Protein AF-A0A1Y4AJK3-F1 (afdb_monomer_lite)

Secondary structure (DSSP, 8-state):
--HHHHHHHHHHHHHHHHHHHHHHHHHTSTTHHHHHHHHHTPPPPHHHHHHHHHHHHHHHHHHHHTTT-TT--EEEEE-GGG-EEEEE--TTTHHHH-GGGHHHHHHHHHHHHHHHHHHTS---EEEEETTHHHHHHHHHHHHHHHHHHHHHHHTSEEEPPP--HHHHHHHHHHTTT-TTEEEEEES-TTS-EEEEEE-

Foldseek 3Di:
DVVVVVVVVVVVVVVVVVVVVLLVVLCPAPQVVVQVCVVVVHDDDPVNVVVLVVLLLVLVLVVVVVVVCNVWDWDWDQDPPREIETETEDDPCVVCCPDLRPSVVVVQVVSQVVSCSNNSHGDRYHYHYPCVVVVSLVVLLVVLVVQLVVQLVVQFKDKDFFDDPVSLVSSCVSCVPPPQWDWDWDDDPRRITIMIHGD

pLDDT: mean 84.45, std 14.92, range [39.34, 97.38]

Structure (mmCIF, N/CA/C/O backbone):
data_AF-A0A1Y4AJK3-F1
#
_entry.id   AF-A0A1Y4AJK3-F1
#
loop_
_atom_site.group_PDB
_atom_site.id
_atom_site.type_symbol
_atom_site.label_atom_id
_atom_site.label_alt_id
_atom_site.label_comp_id
_atom_site.label_asym_id
_atom_site.label_entity_id
_atom_site.label_seq_id
_atom_site.pdbx_PDB_ins_code
_atom_site.Cartn_x
_atom_site.Cartn_y
_atom_site.Cartn_z
_atom_site.occupancy
_atom_site.B_iso_or_equiv
_atom_site.auth_seq_id
_atom_site.auth_comp_id
_atom_site.auth_asym_id
_atom_site.auth_atom_id
_atom_site.pdbx_PDB_model_num
ATOM 1 N N . MET A 1 1 ? -39.518 21.718 -16.900 1.00 50.84 1 MET A N 1
ATOM 2 C CA . MET A 1 1 ? -38.119 21.991 -16.491 1.00 50.84 1 MET A CA 1
ATOM 3 C C . MET A 1 1 ? -38.012 22.380 -15.021 1.00 50.84 1 MET A C 1
ATOM 5 O O . MET A 1 1 ? -36.963 22.123 -14.462 1.00 50.84 1 MET A O 1
ATOM 9 N N . SER A 1 2 ? -39.051 22.956 -14.399 1.00 56.38 2 SER A N 1
ATOM 10 C CA . SER A 1 2 ? -39.054 23.314 -12.971 1.00 56.38 2 SER A CA 1
ATOM 11 C C . SER A 1 2 ? -39.274 22.122 -12.026 1.00 56.38 2 SER A C 1
ATOM 13 O O . SER A 1 2 ? -38.520 21.994 -11.076 1.00 56.38 2 SER A O 1
ATOM 15 N N . GLU A 1 3 ? -40.208 21.206 -12.322 1.00 53.94 3 GLU A N 1
ATOM 16 C CA . GLU A 1 3 ? -40.518 20.052 -11.441 1.00 53.94 3 GLU A CA 1
ATOM 17 C C . GLU A 1 3 ? -39.339 19.082 -11.241 1.00 53.94 3 GLU A C 1
ATOM 19 O O . GLU A 1 3 ? -39.109 18.606 -10.138 1.00 53.94 3 GLU A O 1
ATOM 24 N N . VAL A 1 4 ? -38.532 18.843 -12.281 1.00 54.62 4 VAL A N 1
ATOM 25 C CA . VAL A 1 4 ? -37.383 17.914 -12.213 1.00 54.62 4 VAL A CA 1
ATOM 26 C C . VAL A 1 4 ? -36.261 18.452 -11.313 1.00 54.62 4 VAL A C 1
ATOM 28 O O . VAL A 1 4 ? -35.521 17.681 -10.713 1.00 54.62 4 VAL A O 1
ATOM 31 N N . ILE A 1 5 ? -36.128 19.779 -11.207 1.00 55.06 5 ILE A N 1
ATOM 32 C CA . ILE A 1 5 ? -35.119 20.416 -10.349 1.00 55.06 5 ILE A CA 1
ATOM 33 C C . ILE A 1 5 ? -35.557 20.341 -8.881 1.00 55.06 5 ILE A C 1
ATOM 35 O O . ILE A 1 5 ? -34.723 20.120 -8.010 1.00 55.06 5 ILE A O 1
ATOM 39 N N . GLU A 1 6 ? -36.859 20.456 -8.616 1.00 54.50 6 GLU A N 1
ATOM 40 C CA . GLU A 1 6 ? -37.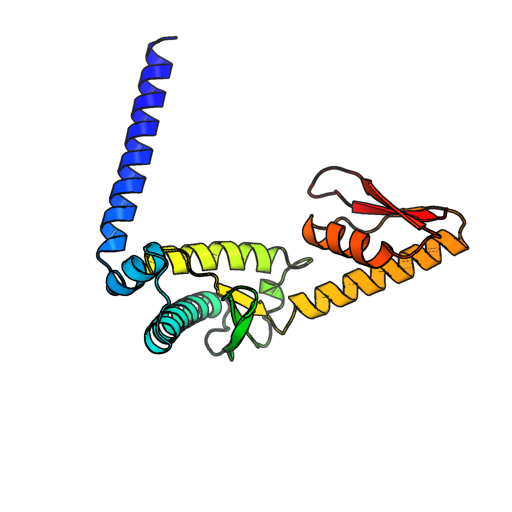437 20.375 -7.271 1.00 54.50 6 GLU A CA 1
ATOM 41 C C . GLU A 1 6 ? -37.349 18.948 -6.694 1.00 54.50 6 GLU A C 1
ATOM 43 O O . GLU A 1 6 ? -36.974 18.772 -5.536 1.00 54.50 6 GLU A O 1
ATOM 48 N N . GLU A 1 7 ? -37.576 17.914 -7.517 1.00 55.47 7 GLU A N 1
ATOM 49 C CA . GLU A 1 7 ? -37.366 16.509 -7.121 1.00 55.47 7 GLU A CA 1
ATOM 50 C C . GLU A 1 7 ? -35.881 16.171 -6.886 1.00 55.47 7 GLU A C 1
ATOM 52 O O . GLU A 1 7 ? -35.547 15.393 -5.987 1.00 55.47 7 GLU A O 1
ATOM 57 N N . MET A 1 8 ? -34.965 16.769 -7.657 1.00 54.03 8 MET A N 1
ATOM 58 C CA . MET A 1 8 ? -33.520 16.595 -7.456 1.00 54.03 8 MET A CA 1
ATOM 59 C C . MET A 1 8 ? -33.020 17.261 -6.166 1.00 54.03 8 MET A C 1
ATOM 61 O O . MET A 1 8 ? -32.137 16.717 -5.508 1.00 54.03 8 MET A O 1
ATOM 65 N N . ASP A 1 9 ? -33.581 18.406 -5.777 1.00 54.47 9 ASP A N 1
ATOM 66 C CA . ASP A 1 9 ? -33.180 19.114 -4.553 1.00 54.47 9 ASP A CA 1
ATOM 67 C C . ASP A 1 9 ? -33.752 18.434 -3.292 1.00 54.47 9 ASP A C 1
ATOM 69 O O . ASP A 1 9 ? -33.066 18.294 -2.277 1.00 54.47 9 ASP A O 1
ATOM 73 N N . ALA A 1 10 ? -34.975 17.895 -3.382 1.00 55.75 10 ALA A N 1
ATOM 74 C CA . ALA A 1 10 ? -35.580 17.084 -2.323 1.00 55.75 10 ALA A CA 1
ATOM 75 C C . ALA A 1 10 ? -34.803 15.777 -2.079 1.00 55.75 10 ALA A C 1
ATOM 77 O O . ALA A 1 10 ? -34.510 15.435 -0.934 1.00 55.75 10 ALA A O 1
ATOM 78 N N . THR A 1 11 ? -34.389 15.089 -3.148 1.00 56.09 11 THR A N 1
ATOM 79 C CA . THR A 1 11 ? -33.574 13.865 -3.040 1.00 56.09 11 THR A CA 1
ATOM 80 C C . THR A 1 11 ? -32.163 14.145 -2.516 1.00 56.09 11 THR A C 1
ATOM 82 O O . THR A 1 11 ? -31.644 13.352 -1.729 1.00 56.09 11 THR A O 1
ATOM 85 N N . LEU A 1 12 ? -31.550 15.286 -2.863 1.00 52.66 12 LEU A N 1
ATOM 86 C CA . LEU A 1 12 ? -30.293 15.721 -2.243 1.00 52.66 12 LEU A CA 1
ATOM 87 C C . LEU A 1 12 ? -30.457 16.025 -0.747 1.00 52.66 12 LEU A C 1
ATOM 89 O O . LEU A 1 12 ? -29.579 15.658 0.029 1.00 52.66 12 LEU A O 1
ATOM 93 N N . SER A 1 13 ? -31.567 16.650 -0.341 1.00 51.47 13 SER A N 1
ATOM 94 C CA . SER A 1 13 ? -31.858 16.963 1.065 1.00 51.47 13 SER A CA 1
ATOM 95 C C . SER A 1 13 ? -32.099 15.708 1.914 1.00 51.47 13 SER A C 1
ATOM 97 O O . SER A 1 13 ? -31.643 15.626 3.052 1.00 51.47 13 SER A O 1
ATOM 99 N N . GLU A 1 14 ? -32.759 14.690 1.361 1.00 53.00 14 GLU A N 1
ATOM 100 C CA . GLU A 1 14 ? -32.954 13.402 2.037 1.00 53.00 14 GLU A CA 1
ATOM 101 C C . GLU A 1 14 ? -31.639 12.611 2.164 1.00 53.00 14 GLU A C 1
ATOM 103 O O . GLU A 1 14 ? -31.381 11.984 3.195 1.00 53.00 14 GLU A O 1
ATOM 108 N N . LEU A 1 15 ? -30.761 12.684 1.155 1.00 52.81 15 LEU A N 1
ATOM 109 C CA . LEU A 1 15 ? -29.429 12.068 1.188 1.00 52.81 15 LEU A CA 1
ATOM 110 C C . LEU A 1 15 ? -28.488 12.761 2.186 1.00 52.81 15 LEU A C 1
ATOM 112 O O . LEU A 1 15 ? -27.708 12.083 2.864 1.00 52.81 15 LEU A O 1
ATOM 116 N N . THR A 1 16 ? -28.556 14.089 2.318 1.00 49.41 16 THR A N 1
ATOM 117 C CA . THR A 1 16 ? -27.776 14.824 3.325 1.00 49.41 16 THR A CA 1
ATOM 118 C C . THR A 1 16 ? -28.311 14.590 4.732 1.00 49.41 16 THR A C 1
ATOM 120 O O . THR A 1 16 ? -27.512 14.301 5.620 1.00 49.41 16 THR A O 1
ATOM 123 N N . GLN A 1 17 ? -29.633 14.576 4.934 1.00 46.75 17 GLN A N 1
ATOM 124 C CA . GLN A 1 17 ? -30.241 14.242 6.229 1.00 46.75 17 GLN A CA 1
ATOM 125 C C . GLN A 1 17 ? -29.939 12.799 6.658 1.00 46.75 17 GLN A C 1
ATOM 127 O O . GLN A 1 17 ? -29.634 12.556 7.824 1.00 46.75 17 GLN A O 1
ATOM 132 N N . GLY A 1 18 ? -29.941 11.840 5.724 1.00 44.53 18 GLY A N 1
ATOM 133 C CA . GLY A 1 18 ? -29.507 10.468 5.994 1.00 44.53 18 GLY A CA 1
ATOM 134 C C . GLY A 1 18 ? -28.022 10.377 6.363 1.00 44.53 18 GLY A C 1
ATOM 135 O O . GLY A 1 18 ? -27.646 9.588 7.224 1.00 44.53 18 GLY A O 1
ATOM 136 N N . THR A 1 19 ? -27.174 11.223 5.774 1.00 49.78 19 THR A N 1
ATOM 137 C CA . THR A 1 19 ? -25.738 11.275 6.093 1.00 49.78 19 THR A CA 1
ATOM 138 C C . THR A 1 19 ? -25.483 11.913 7.461 1.00 49.78 19 THR A C 1
ATOM 140 O O . THR A 1 19 ? -24.677 11.397 8.234 1.00 49.78 19 THR A O 1
ATOM 143 N N . GLU A 1 20 ? -26.195 12.988 7.800 1.00 41.06 20 GLU A N 1
ATOM 144 C CA . GLU A 1 20 ? -26.099 13.662 9.101 1.00 41.06 20 GLU A CA 1
ATOM 145 C C . GLU A 1 20 ? -26.679 12.817 10.242 1.00 41.06 20 GLU A C 1
ATOM 147 O O . GLU A 1 20 ? -26.072 12.737 11.307 1.00 41.06 20 GLU A O 1
ATOM 152 N N . ALA A 1 21 ? -27.799 12.120 10.022 1.00 40.84 21 ALA A N 1
ATOM 153 C CA . ALA A 1 21 ? -28.385 11.212 11.009 1.00 40.84 21 ALA A CA 1
ATOM 154 C C . ALA A 1 21 ? -27.466 10.014 11.300 1.00 40.84 21 ALA A C 1
ATOM 156 O O . ALA A 1 21 ? -27.256 9.661 12.461 1.00 40.84 21 ALA A O 1
ATOM 157 N N . VAL A 1 22 ? -26.845 9.439 10.262 1.00 50.69 22 VAL A N 1
ATOM 158 C CA . VAL A 1 22 ? -25.856 8.362 10.421 1.00 50.69 22 VAL A CA 1
ATOM 159 C C . VAL A 1 22 ? -24.586 8.883 11.102 1.00 50.69 22 VAL A C 1
ATOM 161 O O . VAL A 1 22 ? -24.012 8.180 11.926 1.00 50.69 22 VAL A O 1
ATOM 164 N N . GLN A 1 23 ? -24.150 10.118 10.837 1.00 45.53 23 GLN A N 1
ATOM 165 C CA . GLN A 1 23 ? -23.030 10.724 11.566 1.00 45.53 23 GLN A CA 1
ATOM 166 C C . GLN A 1 23 ? -23.363 10.976 13.044 1.00 45.53 23 GLN A C 1
ATOM 168 O O . GLN A 1 23 ? -22.535 10.681 13.904 1.00 45.53 23 GLN A O 1
ATOM 173 N N . ALA A 1 24 ? -24.561 11.469 13.361 1.00 39.34 24 ALA A N 1
ATOM 174 C CA . ALA A 1 24 ? -24.986 11.744 14.733 1.00 39.34 24 ALA A CA 1
ATOM 175 C C . ALA A 1 24 ? -25.116 10.468 15.583 1.00 39.34 24 ALA A C 1
ATOM 177 O O . ALA A 1 24 ? -24.726 10.467 16.750 1.00 39.34 24 ALA A O 1
ATOM 178 N N . GLU A 1 25 ? -25.597 9.367 15.000 1.00 43.16 25 GLU A N 1
ATOM 179 C CA . GLU A 1 25 ? -25.731 8.085 15.702 1.00 43.16 25 GLU A CA 1
ATOM 180 C C . GLU A 1 25 ? -24.362 7.430 15.983 1.00 43.16 25 GLU A C 1
ATOM 182 O O . GLU A 1 25 ? -24.160 6.817 17.029 1.00 43.16 25 GLU A O 1
ATOM 187 N N . VAL A 1 26 ? -23.377 7.632 15.099 1.00 48.78 26 VAL A N 1
ATOM 188 C CA . VAL A 1 26 ? -22.015 7.088 15.250 1.00 48.78 26 VAL A CA 1
ATOM 189 C C . VAL A 1 26 ? -21.189 7.862 16.292 1.00 48.78 26 VAL A C 1
ATOM 191 O O . VAL A 1 26 ? -20.361 7.271 16.986 1.00 48.78 26 VAL A O 1
ATOM 194 N N . VAL A 1 27 ? -21.429 9.168 16.471 1.00 49.16 27 VAL A N 1
ATOM 195 C CA . VAL A 1 27 ? -20.748 9.972 17.510 1.00 49.16 27 VAL A CA 1
ATOM 196 C C . VAL A 1 27 ? -21.188 9.578 18.930 1.00 49.16 27 VAL A C 1
ATOM 198 O O . VAL A 1 27 ? -20.459 9.842 19.878 1.00 49.16 27 VAL A O 1
ATOM 201 N N . ALA A 1 28 ? -22.314 8.879 19.101 1.00 49.31 28 ALA A N 1
ATOM 202 C CA . ALA A 1 28 ? -22.770 8.358 20.396 1.00 49.31 28 ALA A CA 1
ATOM 203 C C . ALA A 1 28 ? -22.232 6.946 20.730 1.00 49.31 28 ALA A C 1
ATOM 205 O O . ALA A 1 28 ? -22.751 6.275 21.623 1.00 49.31 28 ALA A O 1
ATOM 206 N N . GLY A 1 29 ? -21.218 6.465 20.004 1.00 61.69 29 GLY A N 1
ATOM 207 C CA . GLY A 1 29 ? -20.571 5.181 20.269 1.00 61.69 29 GLY A CA 1
ATOM 208 C C . GLY A 1 29 ? -19.612 5.203 21.474 1.00 61.69 29 GLY A C 1
ATOM 209 O O . GLY A 1 29 ? -19.247 6.269 21.973 1.00 61.69 29 GLY A O 1
ATOM 210 N N . PRO A 1 30 ? -19.126 4.032 21.923 1.00 71.12 30 PRO A N 1
ATOM 211 C CA . PRO A 1 30 ? -18.192 3.914 23.053 1.00 71.12 30 PRO A CA 1
ATOM 212 C C . PRO A 1 30 ? -16.852 4.652 22.854 1.00 71.12 30 PRO A C 1
ATOM 214 O O . PRO A 1 30 ? -16.136 4.871 23.825 1.00 71.12 30 PRO A O 1
ATOM 217 N N . TYR A 1 31 ? -16.532 5.081 21.626 1.00 83.25 31 TYR A N 1
ATOM 218 C CA . TYR A 1 31 ? -15.282 5.764 21.262 1.00 83.25 31 TYR A CA 1
ATOM 219 C C . TYR A 1 31 ? -15.434 7.282 21.059 1.00 83.25 31 TYR A C 1
ATOM 221 O O . TYR A 1 31 ? -14.515 7.937 20.573 1.00 83.25 31 TYR A O 1
ATOM 229 N N . ALA A 1 32 ? -16.577 7.864 21.442 1.00 78.25 32 ALA A N 1
ATOM 230 C CA . ALA A 1 32 ? -16.895 9.279 21.227 1.00 78.25 32 ALA A CA 1
ATOM 231 C C . ALA A 1 32 ? -15.822 10.254 21.749 1.00 78.25 32 ALA A C 1
ATOM 233 O O . ALA A 1 32 ? -15.543 11.273 21.119 1.00 78.25 32 ALA A O 1
ATOM 234 N N . GLN A 1 33 ? -15.212 9.936 22.896 1.00 79.12 33 GLN A N 1
ATOM 235 C CA . GLN A 1 33 ? -14.196 10.779 23.535 1.00 79.12 33 GLN A CA 1
ATOM 236 C C . GLN A 1 33 ? -12.876 10.772 22.752 1.00 79.12 33 GLN A C 1
ATOM 238 O O . GLN A 1 33 ? -12.331 11.837 22.469 1.00 79.12 33 GLN A O 1
ATOM 243 N N . ILE A 1 34 ? -12.427 9.588 22.322 1.00 82.94 34 ILE A N 1
ATOM 244 C CA . ILE A 1 34 ? -11.241 9.408 21.469 1.00 82.94 34 ILE A CA 1
ATOM 245 C C . ILE A 1 34 ? -11.452 10.135 20.133 1.00 82.94 34 ILE A C 1
ATOM 247 O O . ILE A 1 34 ? -10.597 10.888 19.670 1.00 82.94 34 ILE A O 1
ATOM 251 N N . ALA A 1 35 ? -12.646 9.989 19.550 1.00 81.19 35 ALA A N 1
ATOM 252 C CA . ALA A 1 35 ? -13.017 10.656 18.309 1.00 81.19 35 ALA A CA 1
ATOM 253 C C . ALA A 1 35 ? -13.002 12.187 18.424 1.00 81.19 35 ALA A C 1
ATOM 255 O O . ALA A 1 35 ? -12.608 12.868 17.477 1.00 81.19 35 ALA A O 1
ATOM 256 N N . ALA A 1 36 ? -13.446 12.736 19.558 1.00 82.00 36 ALA A N 1
ATOM 257 C CA . ALA A 1 36 ? -13.446 14.175 19.796 1.00 82.00 36 ALA A CA 1
ATOM 258 C C . ALA A 1 36 ? -12.020 14.732 19.901 1.00 82.00 36 ALA A C 1
ATOM 260 O O . ALA A 1 36 ? -11.724 15.726 19.240 1.00 82.00 36 ALA A O 1
ATOM 261 N N . LYS A 1 37 ? -11.136 14.064 20.653 1.00 83.50 37 LYS A N 1
ATOM 262 C CA . LYS A 1 37 ? -9.722 14.450 20.778 1.00 83.50 37 LYS A CA 1
ATOM 263 C C . LYS A 1 37 ? -8.991 14.423 19.441 1.00 83.50 37 LYS A C 1
ATOM 265 O O . LYS A 1 37 ? -8.398 15.422 19.043 1.00 83.50 37 LYS A O 1
ATOM 270 N N . TYR A 1 38 ? -9.119 13.322 18.699 1.00 83.56 38 TYR A N 1
ATOM 271 C CA . TYR A 1 38 ? -8.469 13.190 17.396 1.00 83.56 38 TYR A CA 1
ATOM 272 C C . TYR A 1 38 ? -8.953 14.264 16.409 1.00 83.56 38 TYR A C 1
ATOM 274 O O . TYR A 1 38 ? -8.1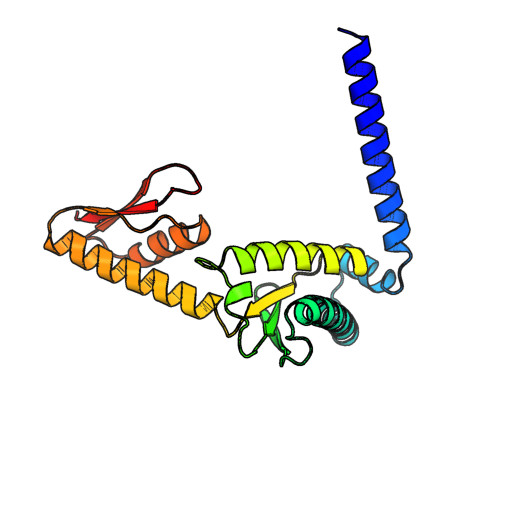59 14.879 15.703 1.00 83.56 38 TYR A O 1
ATOM 282 N N . LYS A 1 39 ? -10.263 14.565 16.397 1.00 83.75 39 LYS A N 1
ATOM 283 C CA . LYS A 1 39 ? -10.827 15.655 15.576 1.00 83.75 39 LYS A CA 1
ATOM 284 C C . LYS A 1 39 ? -10.375 17.046 16.025 1.00 83.75 39 LYS A C 1
ATOM 286 O O . LYS A 1 39 ? -10.324 17.947 15.192 1.00 83.75 39 LYS A O 1
ATOM 291 N N . ALA A 1 40 ? -10.070 17.228 17.308 1.00 84.56 40 ALA A N 1
ATOM 292 C CA . ALA A 1 40 ? -9.507 18.463 17.843 1.00 84.56 40 ALA A CA 1
ATOM 293 C C . ALA A 1 40 ? -8.006 18.624 17.527 1.00 84.56 40 ALA A C 1
ATOM 295 O O . ALA A 1 40 ? -7.455 19.697 17.767 1.00 84.56 40 ALA A O 1
ATOM 296 N N . GLY A 1 41 ? -7.363 17.599 16.951 1.00 81.81 41 GLY A N 1
ATOM 297 C CA . GLY A 1 41 ? -5.927 17.590 16.670 1.00 81.81 41 GLY A CA 1
ATOM 298 C C . GLY A 1 41 ? -5.072 17.393 17.921 1.00 81.81 41 GLY A C 1
ATOM 299 O O . GLY A 1 41 ? -3.901 17.765 17.917 1.00 81.81 41 GLY A O 1
ATOM 300 N N . GLU A 1 42 ? -5.656 16.859 18.995 1.00 84.25 42 GLU A N 1
ATOM 301 C CA . GLU A 1 42 ? -4.920 16.474 20.196 1.00 84.25 42 GLU A CA 1
ATOM 302 C C . GLU A 1 42 ? -4.190 15.146 19.957 1.00 84.25 42 GLU A C 1
ATOM 304 O O . GLU A 1 42 ? -4.709 14.257 19.275 1.00 84.25 42 GLU A O 1
ATOM 309 N N . GLU A 1 43 ? -2.989 15.008 20.526 1.00 81.56 43 GLU A N 1
ATOM 310 C CA . GLU A 1 43 ? -2.264 13.736 20.525 1.00 81.56 43 GLU A CA 1
ATOM 311 C C . GLU A 1 43 ? -3.045 12.696 21.337 1.00 81.56 43 GLU A C 1
ATOM 313 O O . GLU A 1 43 ? -3.505 12.964 22.452 1.00 81.56 43 GLU A O 1
ATOM 318 N N . LEU A 1 44 ? -3.211 11.512 20.751 1.00 83.00 44 LEU A N 1
ATOM 319 C CA . LEU A 1 44 ? -3.806 10.365 21.425 1.00 83.00 44 LEU A CA 1
ATOM 320 C C . LEU A 1 44 ? -2.787 9.760 22.388 1.00 83.00 44 LEU A C 1
ATOM 322 O O . LEU A 1 44 ? -1.594 9.730 22.088 1.00 83.00 44 LEU A O 1
ATOM 326 N N . SER A 1 45 ? -3.250 9.260 23.532 1.00 87.00 45 SER A N 1
ATOM 327 C CA . SER A 1 45 ? -2.379 8.450 24.386 1.00 87.00 45 SER A CA 1
ATOM 328 C C . SER A 1 45 ? -2.115 7.074 23.766 1.00 87.00 45 SER A C 1
ATOM 330 O O . SER A 1 45 ? -2.879 6.599 22.919 1.00 87.00 45 SER A O 1
ATOM 332 N N . ASP A 1 46 ? -1.070 6.399 24.245 1.00 86.19 46 ASP A N 1
ATOM 333 C CA . ASP A 1 46 ? -0.769 5.011 23.872 1.00 86.19 46 ASP A CA 1
ATOM 334 C C . ASP A 1 46 ? -1.988 4.101 24.122 1.00 86.19 46 ASP A C 1
ATOM 336 O O . ASP A 1 46 ? -2.412 3.374 23.235 1.00 86.19 46 ASP A O 1
ATOM 340 N N . GLU A 1 47 ? -2.656 4.244 25.274 1.00 88.19 47 GLU A N 1
ATOM 341 C CA . GLU A 1 47 ? -3.866 3.472 25.616 1.00 88.19 47 GLU A CA 1
ATOM 342 C C . GLU A 1 47 ? -5.045 3.723 24.650 1.00 88.19 47 GLU A C 1
ATOM 344 O O . GLU A 1 47 ? -5.835 2.820 24.351 1.00 88.19 47 GLU A O 1
ATOM 349 N N . GLU A 1 48 ? -5.201 4.961 24.167 1.00 88.06 48 GLU A N 1
ATOM 350 C CA . GLU A 1 48 ? -6.235 5.318 23.188 1.00 88.06 48 GLU A CA 1
ATOM 351 C C . GLU A 1 48 ? -5.913 4.723 21.814 1.00 88.06 48 GLU A C 1
ATOM 353 O O . GLU A 1 48 ? -6.819 4.247 21.123 1.00 88.06 48 GLU A O 1
ATOM 358 N N . THR A 1 49 ? -4.632 4.706 21.447 1.00 88.06 49 THR A N 1
ATOM 359 C CA . THR A 1 49 ? -4.135 4.092 20.213 1.00 88.06 49 THR A CA 1
ATOM 360 C C . THR A 1 49 ? -4.308 2.576 20.250 1.00 88.06 49 THR A C 1
ATOM 362 O O . THR A 1 49 ? -4.942 2.031 19.349 1.00 88.06 49 THR A O 1
ATOM 365 N N . ASP A 1 50 ? -3.899 1.914 21.333 1.00 90.50 50 ASP A N 1
ATOM 366 C CA . ASP A 1 50 ? -4.100 0.476 21.553 1.00 90.50 50 ASP A CA 1
ATOM 367 C C . ASP A 1 50 ? -5.581 0.098 21.417 1.00 90.50 50 ASP A C 1
ATOM 369 O O . ASP A 1 50 ? -5.945 -0.864 20.742 1.00 90.50 50 ASP A O 1
ATOM 373 N N . THR A 1 51 ? -6.475 0.918 21.979 1.00 91.19 51 THR A N 1
ATOM 374 C CA . THR A 1 51 ? -7.922 0.702 21.860 1.00 91.19 51 THR A CA 1
ATOM 375 C C . THR A 1 51 ? -8.392 0.765 20.402 1.00 91.19 51 THR A C 1
ATOM 377 O O . THR A 1 51 ? -9.232 -0.034 19.977 1.00 91.19 51 THR A O 1
ATOM 380 N N . ILE A 1 52 ? -7.886 1.720 19.616 1.00 91.50 52 ILE A N 1
ATOM 381 C CA . ILE A 1 52 ? -8.210 1.850 18.188 1.00 91.50 52 ILE A CA 1
ATOM 382 C C . ILE A 1 52 ? -7.718 0.624 17.415 1.00 91.50 52 ILE A C 1
ATOM 384 O O . ILE A 1 52 ? -8.446 0.081 16.574 1.00 91.50 52 ILE A O 1
ATOM 388 N N . VAL A 1 53 ? -6.503 0.183 17.715 1.00 93.31 53 VAL A N 1
ATOM 389 C CA . VAL A 1 53 ? -5.861 -0.965 17.082 1.00 93.31 53 VAL A CA 1
ATOM 390 C C . VAL A 1 53 ? -6.610 -2.250 17.411 1.00 93.31 53 VAL A C 1
ATOM 392 O O . VAL A 1 53 ? -6.956 -2.995 16.496 1.00 93.31 53 VAL A O 1
ATOM 395 N N . ASP A 1 54 ? -6.990 -2.471 18.666 1.00 93.56 54 ASP A N 1
ATOM 396 C CA . ASP A 1 54 ? -7.796 -3.620 19.088 1.00 93.56 54 ASP A CA 1
ATOM 397 C C . ASP A 1 54 ? -9.132 -3.694 18.338 1.00 93.56 54 ASP A C 1
ATOM 399 O O . ASP A 1 54 ? -9.582 -4.765 17.902 1.00 93.56 54 ASP A O 1
ATOM 403 N N . VAL A 1 55 ? -9.779 -2.543 18.137 1.00 93.56 55 VAL A N 1
ATOM 404 C CA . VAL A 1 55 ? -11.010 -2.446 17.344 1.00 93.56 55 VAL A CA 1
ATOM 405 C C . VAL A 1 55 ? -10.753 -2.834 15.891 1.00 93.56 55 VAL A C 1
ATOM 407 O O . VAL A 1 55 ? -11.543 -3.586 15.306 1.00 93.56 55 VAL A O 1
ATOM 410 N N . ALA A 1 56 ? -9.661 -2.340 15.315 1.00 94.81 56 ALA A N 1
ATOM 411 C CA . ALA A 1 56 ? -9.263 -2.629 13.948 1.00 94.81 56 ALA A CA 1
ATOM 412 C C . ALA A 1 56 ? -8.920 -4.113 13.755 1.00 94.81 56 ALA A C 1
ATOM 414 O O . ALA A 1 56 ? -9.438 -4.734 12.828 1.00 94.81 56 ALA A O 1
ATOM 415 N N . ILE A 1 57 ? -8.149 -4.709 14.668 1.00 94.94 57 ILE A N 1
ATOM 416 C CA . ILE A 1 57 ? -7.815 -6.138 14.696 1.00 94.94 57 ILE A CA 1
ATOM 417 C C . ILE A 1 57 ? -9.083 -6.981 14.818 1.00 94.94 57 ILE A C 1
ATOM 419 O O . ILE A 1 57 ? -9.225 -7.980 14.114 1.00 94.94 57 ILE A O 1
ATOM 423 N N . THR A 1 58 ? -10.037 -6.579 15.661 1.00 94.56 58 THR A N 1
ATOM 424 C CA . THR A 1 58 ? -11.313 -7.295 15.808 1.00 94.56 58 THR A CA 1
ATOM 425 C C . THR A 1 58 ? -12.086 -7.324 14.490 1.00 94.56 58 THR A C 1
ATOM 427 O O . THR A 1 58 ? -12.492 -8.395 14.040 1.00 94.56 58 THR A O 1
ATOM 430 N N . ILE A 1 59 ? -12.239 -6.169 13.828 1.00 94.00 59 ILE A N 1
ATOM 431 C CA . ILE A 1 59 ? -12.889 -6.092 12.509 1.00 94.00 59 ILE A CA 1
ATOM 432 C C . ILE A 1 59 ? -12.111 -6.925 11.484 1.00 94.00 59 ILE A C 1
ATOM 434 O O . ILE A 1 59 ? -12.708 -7.663 10.702 1.00 94.00 59 ILE A O 1
ATOM 438 N N . LEU A 1 60 ? -10.782 -6.821 11.477 1.00 93.50 60 LEU A N 1
ATOM 439 C CA . LEU A 1 60 ? -9.930 -7.536 10.536 1.00 93.50 60 LEU A CA 1
ATOM 440 C C . LEU A 1 60 ? -10.108 -9.049 10.689 1.00 93.50 60 LEU A C 1
ATOM 442 O O . LEU A 1 60 ? -10.338 -9.732 9.695 1.00 93.50 60 LEU A O 1
ATOM 446 N N . ARG A 1 61 ? -10.107 -9.566 11.923 1.00 93.19 61 ARG A N 1
ATOM 447 C CA . ARG A 1 61 ? -10.360 -10.983 12.227 1.00 93.19 61 ARG A CA 1
ATOM 448 C C . ARG A 1 61 ? -11.737 -11.446 11.769 1.00 93.19 61 ARG A C 1
ATOM 450 O O . ARG A 1 61 ? -11.838 -12.521 11.182 1.00 93.19 61 ARG A O 1
ATOM 457 N N . GLU A 1 62 ? -12.782 -10.647 11.985 1.00 92.56 62 GLU A N 1
ATOM 458 C CA . GLU A 1 62 ? -14.126 -10.961 11.483 1.00 92.56 62 GLU A CA 1
ATOM 459 C C . GLU A 1 62 ? -14.122 -11.105 9.958 1.00 92.56 62 GLU A C 1
ATOM 461 O O . GLU A 1 62 ? -14.661 -12.078 9.425 1.00 92.56 62 GLU A O 1
ATOM 466 N N . VAL A 1 63 ? -13.462 -10.182 9.248 1.00 90.81 63 VAL A N 1
ATOM 467 C CA . VAL A 1 63 ? -13.409 -10.251 7.787 1.00 90.81 63 VAL A CA 1
ATOM 468 C C . VAL A 1 63 ? -12.565 -11.434 7.306 1.00 90.81 63 VAL A C 1
ATOM 470 O O . VAL A 1 63 ? -12.997 -12.169 6.418 1.00 90.81 63 VAL A O 1
ATOM 473 N N . LEU A 1 64 ? -11.402 -11.672 7.917 1.00 89.94 64 LEU A N 1
ATOM 474 C CA . LEU A 1 64 ? -10.548 -12.830 7.631 1.00 89.94 64 LEU A CA 1
ATOM 475 C C . LEU A 1 64 ? -11.262 -14.162 7.911 1.00 89.94 64 LEU A C 1
ATOM 477 O O . LEU A 1 64 ? -11.012 -15.154 7.222 1.00 89.94 64 LEU A O 1
ATOM 481 N N . GLY A 1 65 ? -12.202 -14.188 8.858 1.00 89.06 65 GLY A N 1
ATOM 482 C CA . GLY A 1 65 ? -13.047 -15.346 9.140 1.00 89.06 65 GLY A CA 1
ATOM 483 C C . GLY A 1 65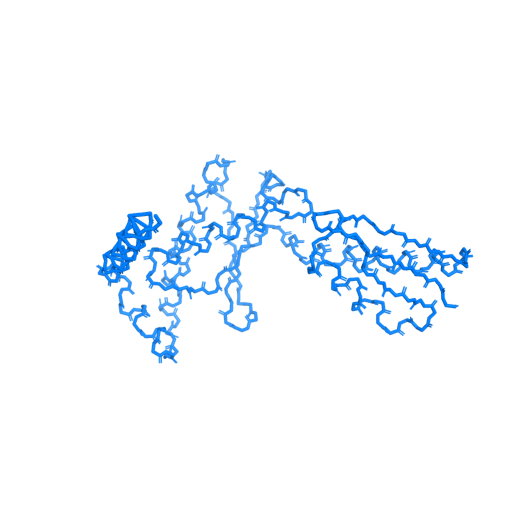 ? -13.862 -15.822 7.937 1.00 89.06 65 GLY A C 1
ATOM 484 O O . GLY A 1 65 ? -13.962 -17.029 7.720 1.00 89.06 65 GLY A O 1
ATOM 485 N N . PHE A 1 66 ? -14.344 -14.918 7.078 1.00 88.38 66 PHE A N 1
ATOM 486 C CA . PHE A 1 66 ? -15.040 -15.304 5.839 1.00 88.38 66 PHE A CA 1
ATOM 487 C C . PHE A 1 66 ? -14.128 -16.004 4.820 1.00 88.38 66 PHE A C 1
ATOM 489 O O . PHE A 1 66 ? -14.619 -16.712 3.942 1.00 88.38 66 PHE A O 1
ATOM 496 N N . PHE A 1 67 ? -12.810 -15.841 4.952 1.00 84.88 67 PHE A N 1
ATOM 497 C CA . PHE A 1 67 ? -11.796 -16.492 4.120 1.00 84.88 67 PHE A CA 1
ATOM 498 C C . PHE A 1 67 ? -11.186 -17.735 4.786 1.00 84.88 67 PHE A C 1
ATOM 500 O O . PHE A 1 67 ? -10.268 -18.334 4.229 1.00 84.88 67 PHE A O 1
ATOM 507 N N . GLY A 1 68 ? -11.684 -18.139 5.962 1.00 84.69 68 GLY A N 1
ATOM 508 C CA . GLY A 1 68 ? -11.122 -19.251 6.732 1.00 84.69 68 GLY A CA 1
ATOM 509 C C . GLY A 1 68 ? -9.768 -18.928 7.371 1.00 84.69 68 GLY A C 1
ATOM 510 O O . GLY A 1 68 ? -8.989 -19.838 7.636 1.00 84.69 68 GLY A O 1
ATOM 511 N N . ALA A 1 69 ? -9.485 -17.643 7.600 1.00 85.88 69 ALA A N 1
ATOM 512 C CA . ALA A 1 69 ? -8.206 -17.130 8.084 1.00 85.88 69 ALA A CA 1
ATOM 513 C C . ALA A 1 69 ? -8.350 -16.332 9.400 1.00 85.88 69 ALA A C 1
ATOM 515 O O . ALA A 1 69 ? -7.549 -15.445 9.680 1.00 85.88 69 ALA A O 1
ATOM 516 N N . ALA A 1 70 ? -9.375 -16.608 10.214 1.00 82.62 70 ALA A N 1
ATOM 517 C CA . ALA A 1 70 ? -9.622 -15.881 11.469 1.00 82.62 70 ALA A CA 1
ATOM 518 C C . ALA A 1 70 ? -8.457 -15.977 12.474 1.00 82.62 70 ALA A C 1
ATOM 520 O O . ALA A 1 70 ? -8.178 -15.013 13.182 1.00 82.62 70 ALA A O 1
ATOM 521 N N . ASP A 1 71 ? -7.768 -17.121 12.497 1.00 85.75 71 ASP A N 1
ATOM 522 C CA . ASP A 1 71 ? -6.673 -17.418 13.433 1.00 85.75 71 ASP A CA 1
ATOM 523 C C . ASP A 1 71 ? -5.291 -17.005 12.896 1.00 85.75 71 ASP A C 1
ATOM 525 O O . ASP A 1 71 ? -4.258 -17.455 13.395 1.00 85.75 71 ASP A O 1
ATOM 529 N N . SER A 1 72 ? -5.258 -16.182 11.845 1.00 88.69 72 SER A N 1
ATOM 530 C CA . SER A 1 72 ? -4.008 -15.683 11.269 1.00 88.69 72 SER A CA 1
ATOM 531 C C . SER A 1 72 ? -3.275 -14.795 12.276 1.00 88.69 72 SER A C 1
ATOM 533 O O . SER A 1 72 ? -3.908 -13.911 12.863 1.00 88.69 72 SER A O 1
ATOM 535 N N . PRO A 1 73 ? -1.956 -14.975 12.458 1.00 91.00 73 PRO A N 1
ATOM 536 C CA . PRO A 1 73 ? -1.117 -13.974 13.099 1.00 91.00 73 PRO A CA 1
ATOM 537 C C . PRO A 1 73 ? -1.294 -12.598 12.447 1.00 91.00 73 PRO A C 1
ATOM 539 O O . PRO A 1 73 ? -1.306 -12.484 11.217 1.00 91.00 73 PRO A O 1
ATOM 542 N N . ILE A 1 74 ? -1.453 -11.581 13.291 1.00 93.94 74 ILE A N 1
ATOM 543 C CA . ILE A 1 74 ? -1.506 -10.173 12.904 1.00 93.94 74 ILE A CA 1
ATOM 544 C C . ILE A 1 74 ? -0.453 -9.472 13.749 1.00 93.94 74 ILE A C 1
ATOM 546 O O . ILE A 1 74 ? -0.577 -9.461 14.975 1.00 93.94 74 ILE A O 1
ATOM 550 N N . ASP A 1 75 ? 0.561 -8.934 13.089 1.00 92.50 75 ASP A N 1
ATOM 551 C CA . ASP A 1 75 ? 1.604 -8.134 13.711 1.00 92.50 75 ASP A CA 1
ATOM 552 C C . ASP A 1 75 ? 1.307 -6.649 13.478 1.00 92.50 75 ASP A C 1
ATOM 554 O O . ASP A 1 75 ? 0.816 -6.254 12.418 1.00 92.50 75 ASP A O 1
ATOM 558 N N . GLU A 1 76 ? 1.580 -5.832 14.488 1.00 92.94 76 GLU A N 1
ATOM 559 C CA . GLU A 1 76 ? 1.380 -4.388 14.448 1.00 92.94 76 GLU A CA 1
ATOM 560 C C . GLU A 1 76 ? 2.723 -3.668 14.328 1.00 92.94 76 GLU A C 1
ATOM 562 O O . GLU A 1 76 ? 3.683 -3.993 15.033 1.00 92.94 76 GLU A O 1
ATOM 567 N N . TYR A 1 77 ? 2.771 -2.661 13.458 1.00 90.75 77 TYR A N 1
ATOM 568 C CA . TYR A 1 77 ? 3.922 -1.785 13.291 1.00 90.75 77 TYR A CA 1
ATOM 569 C C . TYR A 1 77 ? 3.488 -0.327 13.171 1.00 90.75 77 TYR A C 1
ATOM 571 O O . TYR A 1 77 ? 2.486 -0.017 12.526 1.00 90.75 77 TYR A O 1
ATOM 579 N N . GLU A 1 78 ? 4.294 0.575 13.719 1.00 89.06 78 GLU A N 1
ATOM 580 C CA . GLU A 1 78 ? 4.170 2.004 13.450 1.00 89.06 78 GLU A CA 1
ATOM 581 C C . GLU A 1 78 ? 4.719 2.307 12.046 1.00 89.06 78 GLU A C 1
ATOM 583 O O . GLU A 1 78 ? 5.817 1.878 11.675 1.00 89.06 78 GLU A O 1
ATOM 588 N N . GLY A 1 79 ? 3.912 2.990 11.242 1.00 85.38 79 GLY A N 1
ATOM 589 C CA . GLY A 1 79 ? 4.234 3.452 9.900 1.00 85.38 79 GLY A CA 1
ATOM 590 C C . GLY A 1 79 ? 4.620 4.930 9.867 1.00 85.38 79 GLY A C 1
ATOM 591 O O . GLY A 1 79 ? 4.839 5.576 10.890 1.00 85.38 79 GLY A O 1
ATOM 592 N N . ASP A 1 80 ? 4.697 5.479 8.658 1.00 80.94 80 ASP A N 1
ATOM 593 C CA . ASP A 1 80 ? 4.983 6.899 8.458 1.00 80.94 80 ASP A CA 1
ATOM 594 C C . ASP A 1 80 ? 3.755 7.767 8.796 1.00 80.94 80 ASP A C 1
ATOM 596 O O . ASP A 1 80 ? 2.614 7.323 8.683 1.00 80.94 80 ASP A O 1
ATOM 600 N N . ASP A 1 81 ? 3.977 9.026 9.188 1.00 81.62 81 ASP A N 1
ATOM 601 C CA . ASP A 1 81 ? 2.915 10.020 9.438 1.00 81.62 81 ASP A CA 1
ATOM 602 C C . ASP A 1 81 ? 1.822 9.567 10.441 1.00 81.62 81 ASP A C 1
ATOM 604 O O . ASP A 1 81 ? 0.665 9.993 10.358 1.00 81.62 81 ASP A O 1
ATOM 608 N N . GLY A 1 82 ? 2.186 8.718 11.410 1.00 81.56 82 GLY A N 1
ATOM 609 C CA . GLY A 1 82 ? 1.262 8.187 12.419 1.00 81.56 82 GLY A CA 1
ATOM 610 C C . GLY A 1 82 ? 0.331 7.092 11.890 1.00 81.56 82 GLY A C 1
ATOM 611 O O . GLY A 1 82 ? -0.715 6.836 12.489 1.00 81.56 82 GLY A O 1
ATOM 612 N N . GLU A 1 83 ? 0.672 6.472 10.755 1.00 89.44 83 GLU A N 1
ATOM 613 C CA . GLU A 1 83 ? 0.004 5.265 10.273 1.00 89.44 83 GLU A CA 1
ATOM 614 C C . GLU A 1 83 ? 0.265 4.077 11.204 1.00 89.44 83 GLU A C 1
ATOM 616 O O . GLU A 1 83 ? 1.365 3.901 11.715 1.00 89.44 83 GLU A O 1
ATOM 621 N N . VAL A 1 84 ? -0.733 3.209 11.367 1.00 92.75 84 VAL A N 1
ATOM 622 C CA . VAL A 1 84 ? -0.544 1.889 11.984 1.00 92.75 84 VAL A CA 1
ATOM 623 C C . VAL A 1 84 ? -0.701 0.818 10.918 1.00 92.75 84 VAL A C 1
ATOM 625 O O . VAL A 1 84 ? -1.710 0.773 10.210 1.00 92.75 84 VAL A O 1
ATOM 628 N N . ILE A 1 85 ? 0.294 -0.054 10.800 1.00 93.69 85 ILE A N 1
ATOM 629 C CA . ILE A 1 85 ? 0.325 -1.153 9.843 1.00 93.69 85 ILE A CA 1
ATOM 630 C C . ILE A 1 85 ? -0.032 -2.451 10.565 1.00 93.69 85 ILE A C 1
ATOM 632 O O . ILE A 1 85 ? 0.634 -2.847 11.514 1.00 93.69 85 ILE A O 1
ATOM 636 N N . LEU A 1 86 ? -1.061 -3.131 10.070 1.00 94.25 86 LEU A N 1
ATOM 637 C CA . LEU A 1 86 ? -1.453 -4.478 10.466 1.00 94.25 86 LEU A CA 1
ATOM 638 C C . LEU A 1 86 ? -0.966 -5.453 9.389 1.00 94.25 86 LEU A C 1
ATOM 640 O O . LEU A 1 86 ? -1.559 -5.520 8.307 1.00 94.25 86 LEU A O 1
ATOM 644 N N . ASP A 1 87 ? 0.110 -6.189 9.660 1.00 93.00 87 ASP A N 1
ATOM 645 C CA . ASP A 1 87 ? 0.627 -7.216 8.750 1.00 93.00 87 ASP A CA 1
ATOM 646 C C . ASP A 1 87 ? 0.019 -8.574 9.090 1.00 93.00 87 ASP A C 1
ATOM 648 O O . ASP A 1 87 ? 0.145 -9.082 10.204 1.00 93.00 87 ASP A O 1
ATOM 652 N N . VAL A 1 88 ? -0.666 -9.166 8.117 1.00 92.12 88 VAL A N 1
ATOM 653 C CA . VAL A 1 88 ? -1.342 -10.451 8.287 1.00 92.12 88 VAL A CA 1
ATOM 654 C C . VAL A 1 88 ? -0.514 -11.554 7.649 1.00 92.12 88 VAL A C 1
ATOM 656 O O . VAL A 1 88 ? -0.257 -11.541 6.442 1.00 92.12 88 VAL A O 1
ATOM 659 N N . THR A 1 89 ? -0.182 -12.574 8.438 1.00 88.25 89 THR A N 1
ATOM 660 C CA . THR A 1 89 ? 0.496 -13.778 7.948 1.00 88.25 89 THR A CA 1
ATOM 661 C C . THR A 1 89 ? -0.469 -14.955 7.958 1.00 88.25 89 THR A C 1
ATOM 663 O O . THR A 1 89 ? -0.894 -15.386 9.025 1.00 88.25 89 THR A O 1
ATOM 666 N N . ALA A 1 90 ? -0.804 -15.532 6.796 1.00 78.25 90 ALA A N 1
ATOM 667 C CA . ALA A 1 90 ? -1.559 -16.785 6.790 1.00 78.25 90 ALA A CA 1
ATOM 668 C C . ALA A 1 90 ? -1.460 -17.640 5.524 1.00 78.25 90 ALA A C 1
ATOM 670 O O . ALA A 1 90 ? -1.385 -17.128 4.402 1.00 78.25 90 ALA A O 1
ATOM 671 N N . PRO A 1 91 ? -1.582 -18.974 5.688 1.00 67.12 91 PRO A N 1
ATOM 672 C CA . PRO A 1 91 ? -1.630 -19.893 4.566 1.00 67.12 91 PRO A CA 1
ATOM 673 C C . PRO A 1 91 ? -2.899 -19.635 3.742 1.00 67.12 91 PRO A C 1
ATOM 675 O O . PRO A 1 91 ? -4.013 -19.797 4.230 1.00 67.12 91 PRO A O 1
ATOM 678 N N . ASN A 1 92 ? -2.716 -19.295 2.462 1.00 74.12 92 ASN A N 1
ATOM 679 C CA . ASN A 1 92 ? -3.763 -19.040 1.456 1.00 74.12 92 ASN A CA 1
ATOM 680 C C . ASN A 1 92 ? -4.378 -17.627 1.412 1.00 74.12 92 ASN A C 1
ATOM 682 O O . ASN A 1 92 ? -5.411 -17.442 0.768 1.00 74.12 92 ASN A O 1
ATOM 686 N N . LEU A 1 93 ? -3.718 -16.596 1.951 1.00 80.25 93 LEU A N 1
ATOM 687 C CA . LEU A 1 93 ? -4.172 -15.205 1.765 1.00 80.25 93 LEU A CA 1
ATOM 688 C C . LEU A 1 93 ? -3.827 -14.583 0.400 1.00 80.25 93 LEU A C 1
ATOM 690 O O . LEU A 1 93 ? -4.193 -1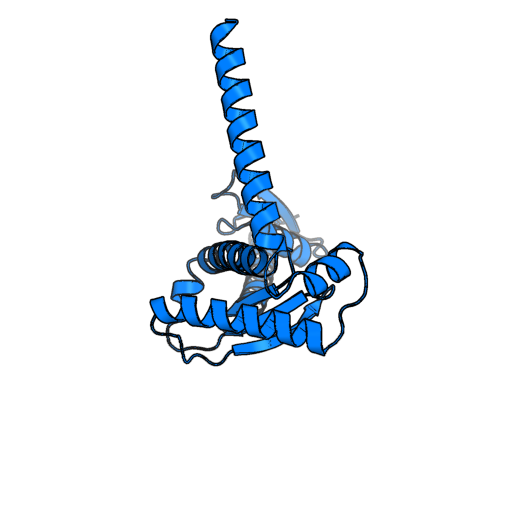3.442 0.124 1.00 80.25 93 LEU A O 1
ATOM 694 N N . ALA A 1 94 ? -3.221 -15.340 -0.520 1.00 81.31 94 ALA A N 1
ATOM 695 C CA . ALA A 1 94 ? -2.936 -14.874 -1.883 1.00 81.31 94 ALA A CA 1
ATOM 696 C C . ALA A 1 94 ? -4.188 -14.364 -2.632 1.00 81.31 94 ALA A C 1
ATOM 698 O O . ALA A 1 94 ? -4.083 -13.497 -3.504 1.00 81.31 94 ALA A O 1
ATOM 699 N N . VAL A 1 95 ? -5.378 -14.869 -2.280 1.00 85.44 95 VAL A N 1
ATOM 700 C CA . VAL A 1 95 ? -6.657 -14.396 -2.831 1.00 85.44 95 VAL A CA 1
ATOM 701 C C . VAL A 1 95 ? -6.974 -12.950 -2.432 1.00 85.44 95 VAL A C 1
ATOM 703 O O . VAL A 1 95 ? -7.501 -12.204 -3.257 1.00 85.44 95 VAL A O 1
ATOM 706 N N . LEU A 1 96 ? -6.603 -12.535 -1.215 1.00 85.06 96 LEU A N 1
ATOM 707 C CA . LEU A 1 96 ? -6.795 -11.169 -0.723 1.00 85.06 96 LEU A CA 1
ATOM 708 C C . LEU A 1 96 ? -5.822 -10.184 -1.368 1.00 85.06 96 LEU A C 1
ATOM 710 O O . LEU A 1 96 ? -6.165 -9.022 -1.540 1.00 85.06 96 LEU A O 1
ATOM 714 N N . ILE A 1 97 ? -4.646 -10.645 -1.800 1.00 87.06 97 ILE A N 1
ATOM 715 C CA . ILE A 1 97 ? -3.720 -9.832 -2.597 1.00 87.06 97 ILE A CA 1
ATOM 716 C C . ILE A 1 97 ? -4.331 -9.563 -3.979 1.00 87.06 97 ILE A C 1
ATOM 718 O O . ILE A 1 97 ? -4.434 -8.422 -4.442 1.00 87.06 97 ILE A O 1
ATOM 722 N N . GLY A 1 98 ? -4.774 -10.632 -4.645 1.00 86.25 98 GLY A N 1
ATOM 723 C CA . GLY A 1 98 ? -5.319 -10.564 -5.994 1.00 86.25 98 GLY A CA 1
ATOM 724 C C . GLY A 1 98 ? -4.294 -10.139 -7.052 1.00 86.25 98 GLY A C 1
ATOM 725 O O . GLY A 1 98 ? -3.081 -10.085 -6.835 1.00 86.25 98 GLY A O 1
ATOM 726 N N . ARG A 1 99 ? -4.775 -9.844 -8.265 1.00 84.12 99 ARG A N 1
ATOM 727 C CA . ARG A 1 99 ? -3.896 -9.503 -9.391 1.00 84.12 99 ARG A CA 1
ATOM 728 C C . ARG A 1 99 ? -3.288 -8.114 -9.196 1.00 84.12 99 ARG A C 1
ATOM 730 O O . ARG A 1 99 ? -4.009 -7.120 -9.185 1.00 84.12 99 ARG A O 1
ATOM 737 N N . HIS A 1 100 ? -1.959 -8.059 -9.105 1.00 81.19 100 HIS A N 1
ATOM 738 C CA . HIS A 1 100 ? -1.194 -6.824 -8.886 1.00 81.19 100 HIS A CA 1
ATOM 739 C C . HIS A 1 100 ? -1.597 -6.056 -7.613 1.00 81.19 100 HIS A C 1
ATOM 741 O O . HIS A 1 100 ? -1.349 -4.863 -7.537 1.00 81.19 100 HIS A O 1
ATOM 747 N N . GLY A 1 101 ? -2.186 -6.713 -6.606 1.00 86.12 101 GLY A N 1
ATOM 748 C CA . GLY A 1 101 ? -2.570 -6.052 -5.352 1.00 86.12 101 GLY A CA 1
ATOM 749 C C . GLY A 1 101 ? -3.921 -5.334 -5.397 1.00 86.12 101 GLY A C 1
ATOM 750 O O . GLY A 1 101 ? -4.332 -4.763 -4.398 1.00 86.12 101 GLY A O 1
ATOM 751 N N . ARG A 1 102 ? -4.650 -5.379 -6.523 1.00 85.81 102 ARG A N 1
ATOM 752 C CA . ARG A 1 102 ? -5.935 -4.666 -6.669 1.00 85.81 102 ARG A CA 1
ATOM 753 C C . ARG A 1 102 ? -6.985 -5.097 -5.643 1.00 85.81 102 ARG A C 1
ATOM 755 O O . ARG A 1 102 ? -7.799 -4.277 -5.220 1.00 85.81 102 ARG A O 1
ATOM 762 N N . THR A 1 103 ? -6.989 -6.378 -5.272 1.00 90.50 103 THR A N 1
ATOM 763 C CA . THR A 1 103 ? -7.905 -6.883 -4.244 1.00 90.50 103 THR A CA 1
ATOM 764 C C . THR A 1 103 ? -7.502 -6.350 -2.878 1.00 90.50 103 THR A C 1
ATOM 766 O O . THR A 1 103 ? -8.379 -5.890 -2.158 1.00 90.50 103 THR A O 1
ATOM 769 N N . LEU A 1 104 ? -6.202 -6.308 -2.571 1.00 91.00 104 LEU A N 1
ATOM 770 C CA . LEU A 1 104 ? -5.696 -5.758 -1.314 1.00 91.00 104 LEU A CA 1
ATOM 771 C C . LEU A 1 104 ? -6.013 -4.265 -1.188 1.00 91.00 104 LEU A C 1
ATOM 773 O O . LEU A 1 104 ? -6.485 -3.839 -0.143 1.00 91.00 104 LEU A O 1
ATOM 777 N N . ASP A 1 105 ? -5.857 -3.484 -2.258 1.00 89.56 105 ASP A N 1
ATOM 778 C CA . ASP A 1 105 ? -6.209 -2.055 -2.264 1.00 89.56 105 ASP A CA 1
ATOM 779 C C . ASP A 1 105 ? -7.716 -1.828 -2.035 1.00 89.56 105 ASP A C 1
ATOM 781 O O . ASP A 1 105 ? -8.140 -0.937 -1.290 1.00 89.56 105 ASP A O 1
ATOM 785 N N . SER A 1 106 ? -8.550 -2.660 -2.666 1.00 91.44 106 SER A N 1
ATOM 786 C CA . SER A 1 106 ? -10.008 -2.605 -2.498 1.00 91.44 106 SER A CA 1
ATOM 787 C C . SER A 1 106 ? -10.413 -3.021 -1.082 1.00 91.44 106 SER A C 1
ATOM 789 O O . SER A 1 106 ? -11.249 -2.371 -0.452 1.00 91.44 106 SER A O 1
ATOM 791 N N . PHE A 1 107 ? -9.779 -4.075 -0.568 1.00 92.31 107 PHE A N 1
ATOM 792 C CA . PHE A 1 107 ? -9.949 -4.569 0.790 1.00 92.31 107 PHE A CA 1
ATOM 793 C C . PHE A 1 107 ? -9.557 -3.507 1.818 1.00 92.31 107 PHE A C 1
ATOM 795 O O . PHE A 1 107 ? -10.355 -3.196 2.695 1.00 92.31 107 PHE A O 1
ATOM 802 N N . GLN A 1 108 ? -8.394 -2.879 1.649 1.00 93.31 108 GLN A N 1
ATOM 803 C CA . GLN A 1 108 ? -7.904 -1.774 2.468 1.00 93.31 108 GLN A CA 1
ATOM 804 C C . GLN A 1 108 ? -8.911 -0.620 2.522 1.00 93.31 108 GLN A C 1
ATOM 806 O O . GLN A 1 108 ? -9.192 -0.075 3.588 1.00 93.31 108 GLN A O 1
ATOM 811 N N . THR A 1 109 ? -9.491 -0.260 1.376 1.00 93.00 109 THR A N 1
ATOM 812 C CA . THR A 1 109 ? -10.487 0.817 1.302 1.00 93.00 109 THR A CA 1
ATOM 813 C C . THR A 1 109 ? -11.753 0.452 2.077 1.00 93.00 109 THR A C 1
ATOM 815 O O . THR A 1 109 ? -12.222 1.233 2.903 1.00 93.00 109 THR A O 1
ATOM 818 N N . MET A 1 110 ? -12.292 -0.750 1.855 1.00 94.38 110 MET A N 1
ATOM 819 C CA . MET A 1 110 ? -13.462 -1.248 2.581 1.00 94.38 110 MET A CA 1
ATOM 820 C C . MET A 1 110 ? -13.195 -1.330 4.090 1.00 94.38 110 MET A C 1
ATOM 822 O O . MET A 1 110 ? -14.016 -0.885 4.888 1.00 94.38 110 MET A O 1
ATOM 826 N N . PHE A 1 111 ? -12.040 -1.863 4.482 1.00 94.81 111 PHE A N 1
ATOM 827 C CA . PHE A 1 111 ? -11.624 -1.995 5.872 1.00 94.81 111 PHE A CA 1
ATOM 828 C C . PHE A 1 111 ? -11.520 -0.632 6.564 1.00 94.81 111 PHE A C 1
ATOM 830 O O . PHE A 1 111 ? -12.116 -0.437 7.621 1.00 94.81 111 PHE A O 1
ATOM 837 N N . SER A 1 112 ? -10.869 0.347 5.928 1.00 93.88 112 SER A N 1
ATOM 838 C CA . SER A 1 112 ? -10.774 1.715 6.449 1.00 93.88 112 SER A CA 1
ATOM 839 C C . SER A 1 112 ? -12.160 2.344 6.665 1.00 93.88 112 SER A C 1
ATOM 841 O O . SER A 1 112 ? -12.393 3.023 7.668 1.00 93.88 112 SER A O 1
ATOM 843 N N . LEU A 1 113 ? -13.127 2.064 5.783 1.00 94.06 113 LEU A N 1
ATOM 844 C CA . LEU A 1 113 ? -14.514 2.512 5.954 1.00 94.06 113 LEU A CA 1
ATOM 845 C C . LEU A 1 113 ? -15.214 1.828 7.138 1.00 94.06 113 LEU A C 1
ATOM 847 O O . LEU A 1 113 ? -15.913 2.493 7.898 1.00 94.06 113 LEU A O 1
ATOM 851 N N . LEU A 1 114 ? -15.015 0.522 7.334 1.00 93.25 114 LEU A N 1
ATOM 852 C CA . LEU A 1 114 ? -15.585 -0.207 8.474 1.00 93.25 114 LEU A CA 1
ATOM 853 C C . LEU A 1 114 ? -15.030 0.297 9.809 1.00 93.25 114 LEU A C 1
ATOM 855 O O . LEU A 1 114 ? -15.801 0.575 10.730 1.00 93.25 114 LEU A O 1
ATOM 859 N N . VAL A 1 115 ? -13.709 0.465 9.894 1.00 93.25 115 VAL A N 1
ATOM 860 C CA . VAL A 1 115 ? -13.034 0.998 11.083 1.00 93.25 115 VAL A CA 1
ATOM 861 C C . VAL A 1 115 ? -13.514 2.416 11.372 1.00 93.25 115 VAL A C 1
ATOM 863 O O . VAL A 1 115 ? -13.957 2.703 12.483 1.00 93.25 115 VAL A O 1
ATOM 866 N N . SER A 1 116 ? -13.510 3.291 10.365 1.00 91.38 116 SER A N 1
ATOM 867 C CA . SER A 1 116 ? -13.929 4.683 10.557 1.00 91.38 116 SER A CA 1
ATOM 868 C C . SER A 1 116 ? -15.392 4.820 10.966 1.00 91.38 116 SER A C 1
ATOM 870 O O . SER A 1 116 ? -15.723 5.664 11.800 1.00 91.38 116 SER A O 1
ATOM 872 N N . ARG A 1 117 ? -16.270 3.951 10.452 1.00 90.00 117 ARG A N 1
ATOM 873 C CA . ARG A 1 117 ? -17.665 3.881 10.890 1.00 90.00 117 ARG A CA 1
ATOM 874 C C . ARG A 1 117 ? -17.796 3.407 12.336 1.00 90.00 117 ARG A C 1
ATOM 876 O O . ARG A 1 117 ? -18.703 3.863 13.018 1.00 90.00 117 ARG A O 1
ATOM 883 N N . LYS A 1 118 ? -16.939 2.501 12.813 1.00 89.25 118 LYS A N 1
ATOM 884 C CA . LYS A 1 118 ? -16.998 2.010 14.200 1.00 89.25 118 LYS A CA 1
ATOM 885 C C . LYS A 1 118 ? -16.416 3.015 15.198 1.00 89.25 118 LYS A C 1
ATOM 887 O O . LYS A 1 118 ? -16.947 3.143 16.296 1.00 89.25 118 LYS A O 1
ATOM 892 N N . LEU A 1 119 ? -15.365 3.736 14.808 1.00 89.12 119 LEU A N 1
ATOM 893 C CA . LEU A 1 119 ? -14.697 4.740 15.642 1.00 89.12 119 LEU A CA 1
ATOM 894 C C . LEU A 1 119 ? -15.371 6.122 15.597 1.00 89.12 119 LEU A C 1
ATOM 896 O O . LEU A 1 119 ? -15.231 6.906 16.529 1.00 89.12 119 LEU A O 1
ATOM 900 N N . GLY A 1 120 ? -16.084 6.452 14.516 1.00 87.81 120 GLY A N 1
ATOM 901 C CA . GLY A 1 120 ? -16.683 7.776 14.298 1.00 87.81 120 GLY A CA 1
ATOM 902 C C . GLY A 1 120 ? -15.718 8.842 13.769 1.00 87.81 120 GLY A C 1
ATOM 903 O O . GLY A 1 120 ? -16.065 10.028 13.697 1.00 87.81 120 GLY A O 1
ATOM 904 N N . PHE A 1 121 ? -14.512 8.432 13.381 1.00 88.81 121 PHE A N 1
ATOM 905 C CA . PHE A 1 121 ? -13.492 9.242 12.723 1.00 88.81 121 PHE A CA 1
ATOM 906 C C . PHE A 1 121 ? -12.570 8.347 11.892 1.00 88.81 121 PHE A C 1
ATOM 908 O O . PHE A 1 121 ? -12.559 7.130 12.053 1.00 88.81 121 PHE A O 1
ATOM 915 N N . ARG A 1 122 ? -11.798 8.943 10.981 1.00 89.00 122 ARG A N 1
ATOM 916 C CA . ARG A 1 122 ? -10.850 8.204 10.147 1.00 89.00 122 ARG A CA 1
ATOM 917 C C . ARG A 1 122 ? -9.481 8.188 10.820 1.00 89.00 122 ARG A C 1
ATOM 919 O O . ARG A 1 122 ? -8.842 9.229 10.879 1.00 89.00 122 ARG A O 1
ATOM 926 N N . PHE A 1 123 ? -9.055 7.014 11.269 1.00 90.81 123 PHE A N 1
ATOM 927 C CA . PHE A 1 123 ? -7.694 6.767 11.741 1.00 90.81 123 PHE A CA 1
ATOM 928 C C . PHE A 1 123 ? -6.882 6.061 10.634 1.00 90.81 123 PHE A C 1
ATOM 930 O O . PHE A 1 123 ? -7.454 5.227 9.914 1.00 90.81 123 PHE A O 1
ATOM 937 N N . PRO A 1 124 ? -5.602 6.413 10.424 1.00 91.25 124 PRO A N 1
ATOM 938 C CA . PRO A 1 124 ? -4.809 5.925 9.300 1.00 91.25 124 PRO A CA 1
ATOM 939 C C . PRO A 1 124 ? -4.259 4.511 9.575 1.00 91.25 124 PRO A C 1
ATOM 941 O O . PRO A 1 124 ? -3.109 4.322 9.942 1.00 91.25 124 PRO A O 1
ATOM 944 N N . ILE A 1 125 ? -5.106 3.494 9.392 1.00 93.81 125 ILE A N 1
ATOM 945 C CA . ILE A 1 125 ? -4.718 2.079 9.531 1.00 93.81 125 ILE A CA 1
ATOM 946 C C . ILE A 1 125 ? -4.512 1.460 8.159 1.00 93.81 125 ILE A C 1
ATOM 948 O O . ILE A 1 125 ? -5.392 1.566 7.299 1.00 93.81 125 ILE A O 1
ATOM 952 N N . VAL A 1 126 ? -3.396 0.765 7.971 1.00 93.50 126 VAL A N 1
ATOM 953 C CA . VAL A 1 126 ? -3.018 0.070 6.743 1.00 93.50 126 VAL A CA 1
ATOM 954 C C . VAL A 1 126 ? -2.931 -1.428 6.987 1.00 93.50 126 VAL A C 1
ATOM 956 O O . VAL A 1 126 ? -2.267 -1.872 7.907 1.00 93.50 126 VAL A O 1
ATOM 959 N N . VAL A 1 127 ? -3.557 -2.224 6.127 1.00 93.06 127 VAL A N 1
ATOM 960 C CA . VAL A 1 127 ? -3.396 -3.678 6.110 1.00 93.06 127 VAL A CA 1
ATOM 961 C C . VAL A 1 127 ? -2.348 -4.050 5.061 1.00 93.06 127 VAL A C 1
ATOM 963 O O . VAL A 1 127 ? -2.448 -3.636 3.897 1.00 93.06 127 VAL A O 1
ATOM 966 N N . ASP A 1 128 ? -1.362 -4.848 5.462 1.00 91.94 128 ASP A N 1
ATOM 967 C CA . ASP A 1 128 ? -0.465 -5.571 4.558 1.00 91.94 128 ASP A CA 1
ATOM 968 C C . ASP A 1 128 ? -0.632 -7.088 4.738 1.00 91.94 128 ASP A C 1
ATOM 970 O O . ASP A 1 128 ? -1.179 -7.572 5.729 1.00 91.94 128 ASP A O 1
ATOM 974 N N . ILE A 1 129 ? -0.249 -7.840 3.711 1.00 90.81 129 ILE A N 1
ATOM 975 C CA . ILE A 1 129 ? -0.335 -9.300 3.701 1.00 90.81 129 ILE A CA 1
ATOM 976 C C . ILE A 1 129 ? 1.028 -9.845 3.312 1.00 90.81 129 ILE A C 1
ATOM 978 O O . ILE A 1 129 ? 1.441 -9.726 2.152 1.00 90.81 129 ILE A O 1
ATOM 982 N N . GLU A 1 130 ? 1.704 -10.480 4.265 1.00 85.81 130 GLU A N 1
ATOM 983 C CA . GLU A 1 130 ? 3.037 -11.062 4.092 1.00 85.81 130 GLU A CA 1
ATOM 984 C C . GLU A 1 130 ? 4.027 -10.067 3.447 1.00 85.81 130 GLU A C 1
ATOM 986 O O . GLU A 1 130 ? 4.731 -10.403 2.476 1.00 85.81 130 GLU A O 1
ATOM 991 N N . GLY A 1 131 ? 4.014 -8.804 3.886 1.00 85.12 131 GLY A N 1
ATOM 992 C CA . GLY A 1 131 ? 4.870 -7.747 3.332 1.00 85.12 131 GLY A CA 1
ATOM 993 C C . GLY A 1 131 ? 4.735 -7.558 1.811 1.00 85.12 131 GLY A C 1
ATOM 994 O O . GLY A 1 131 ? 5.726 -7.302 1.111 1.00 85.12 131 GLY A O 1
ATOM 995 N N . TYR A 1 132 ? 3.545 -7.790 1.243 1.00 87.94 132 TYR A N 1
ATOM 996 C CA . TYR A 1 132 ? 3.322 -7.747 -0.203 1.00 87.94 132 TYR A CA 1
ATOM 997 C C . TYR A 1 132 ? 3.693 -6.387 -0.791 1.00 87.94 132 TYR A C 1
ATOM 999 O O . TYR A 1 132 ? 4.290 -6.349 -1.871 1.00 87.94 132 TYR A O 1
ATOM 1007 N N . LYS A 1 133 ? 3.377 -5.280 -0.105 1.00 84.00 133 LYS A N 1
ATOM 1008 C CA . LYS A 1 133 ? 3.640 -3.929 -0.626 1.00 84.00 133 LYS A CA 1
ATOM 1009 C C . LYS A 1 133 ? 5.127 -3.691 -0.878 1.00 84.00 133 LYS A C 1
ATOM 1011 O O . LYS A 1 133 ? 5.492 -3.269 -1.977 1.00 84.00 133 LYS A O 1
ATOM 1016 N N . SER A 1 134 ? 5.975 -4.042 0.087 1.00 87.06 134 SER A N 1
ATOM 1017 C CA . SER A 1 134 ? 7.433 -3.926 -0.035 1.00 87.06 134 SER A CA 1
ATOM 1018 C C . SER A 1 134 ? 7.978 -4.821 -1.157 1.00 87.06 134 SER A C 1
ATOM 1020 O O . SER A 1 134 ? 8.605 -4.348 -2.107 1.00 87.06 134 SER A O 1
ATOM 1022 N N . ARG A 1 135 ? 7.595 -6.106 -1.173 1.00 89.06 135 ARG A N 1
ATOM 1023 C CA . ARG A 1 135 ? 7.999 -7.038 -2.245 1.00 89.06 135 ARG A CA 1
ATOM 1024 C C . ARG A 1 135 ? 7.539 -6.583 -3.632 1.00 89.06 135 ARG A C 1
ATOM 1026 O O . ARG A 1 135 ? 8.212 -6.827 -4.638 1.00 89.06 135 ARG A O 1
ATOM 1033 N N . ARG A 1 136 ? 6.359 -5.962 -3.718 1.00 90.00 136 ARG A N 1
ATOM 1034 C CA . ARG A 1 136 ? 5.807 -5.434 -4.968 1.00 90.00 136 ARG A CA 1
ATOM 1035 C C . ARG A 1 136 ? 6.594 -4.220 -5.438 1.00 90.00 136 ARG A C 1
ATOM 1037 O O . ARG A 1 136 ? 6.896 -4.165 -6.630 1.00 90.00 136 ARG A O 1
ATOM 1044 N N . HIS A 1 137 ? 6.929 -3.307 -4.531 1.00 91.00 137 HIS A N 1
ATOM 1045 C CA . HIS A 1 137 ? 7.773 -2.150 -4.808 1.00 91.00 137 HIS A CA 1
ATOM 1046 C C . HIS A 1 137 ? 9.098 -2.584 -5.447 1.00 91.00 137 HIS A C 1
ATOM 1048 O O . HIS A 1 137 ? 9.386 -2.202 -6.584 1.00 91.00 137 HIS A O 1
ATOM 1054 N N . ASP A 1 138 ? 9.830 -3.485 -4.793 1.00 92.81 138 ASP A N 1
ATOM 1055 C CA . ASP A 1 138 ? 11.138 -3.949 -5.270 1.00 92.81 138 ASP A CA 1
ATOM 1056 C C . ASP A 1 138 ? 11.046 -4.616 -6.642 1.00 92.81 138 ASP A C 1
ATOM 1058 O O . ASP A 1 138 ? 11.847 -4.359 -7.542 1.00 92.81 138 ASP A O 1
ATOM 1062 N N . LYS A 1 139 ? 10.000 -5.421 -6.856 1.00 92.81 139 LYS A N 1
ATOM 1063 C CA . LYS A 1 139 ? 9.759 -6.082 -8.140 1.00 92.81 139 LYS A CA 1
ATOM 1064 C C . LYS A 1 139 ? 9.461 -5.095 -9.271 1.00 92.81 139 LYS A C 1
ATOM 1066 O O . LYS A 1 139 ? 9.824 -5.365 -10.418 1.00 92.81 139 LYS A O 1
ATOM 1071 N N . ILE A 1 140 ? 8.762 -3.994 -8.989 1.00 93.75 140 ILE A N 1
ATOM 1072 C CA . ILE A 1 140 ? 8.490 -2.948 -9.983 1.00 93.75 140 ILE A CA 1
ATOM 1073 C C . ILE A 1 140 ? 9.779 -2.208 -10.339 1.00 93.75 140 ILE A C 1
ATOM 1075 O O . ILE A 1 140 ? 10.053 -2.035 -11.528 1.00 93.75 140 ILE A O 1
ATOM 1079 N N . THR A 1 141 ? 10.584 -1.847 -9.340 1.00 94.38 141 THR A N 1
ATOM 1080 C CA . THR A 1 141 ? 11.891 -1.203 -9.528 1.00 94.38 141 THR A CA 1
ATOM 1081 C C . THR A 1 141 ? 12.819 -2.080 -10.365 1.00 94.38 141 THR A C 1
ATOM 1083 O O . THR A 1 141 ? 13.289 -1.660 -11.422 1.00 94.38 141 THR A O 1
ATOM 1086 N N . GLU A 1 142 ? 12.971 -3.353 -9.999 1.00 95.62 142 GLU A N 1
ATOM 1087 C CA . GLU A 1 142 ? 13.812 -4.293 -10.740 1.00 95.62 142 GLU A CA 1
ATOM 1088 C C . GLU A 1 142 ? 13.309 -4.504 -12.184 1.00 95.62 142 GLU A C 1
ATOM 1090 O O . GLU A 1 142 ? 14.078 -4.569 -13.149 1.00 95.62 142 GLU A O 1
ATOM 1095 N N . MET A 1 143 ? 11.988 -4.588 -12.376 1.00 95.31 143 MET A N 1
ATOM 1096 C CA . MET A 1 143 ? 11.388 -4.683 -13.708 1.00 95.31 143 MET A CA 1
ATOM 1097 C C . MET A 1 143 ? 11.696 -3.442 -14.558 1.00 95.31 143 MET A C 1
ATOM 1099 O O . MET A 1 143 ? 11.980 -3.595 -15.752 1.00 95.31 143 MET A O 1
ATOM 1103 N N . ALA A 1 144 ? 11.636 -2.246 -13.965 1.00 95.69 144 ALA A N 1
ATOM 1104 C CA . ALA A 1 144 ? 11.935 -0.983 -14.630 1.00 95.69 144 ALA A CA 1
ATOM 1105 C C . ALA A 1 144 ? 13.395 -0.934 -15.096 1.00 95.69 144 ALA A C 1
ATOM 1107 O O . ALA A 1 144 ? 13.650 -0.688 -16.275 1.00 95.69 144 ALA A O 1
ATOM 1108 N N . GLU A 1 145 ? 14.344 -1.272 -14.223 1.00 95.94 145 GLU A N 1
ATOM 1109 C CA . GLU A 1 145 ? 15.775 -1.317 -14.547 1.00 95.94 145 GLU A CA 1
ATOM 1110 C C . GLU A 1 145 ? 16.082 -2.311 -15.671 1.00 95.94 145 GLU A C 1
ATOM 1112 O O . GLU A 1 145 ? 16.756 -1.986 -16.655 1.00 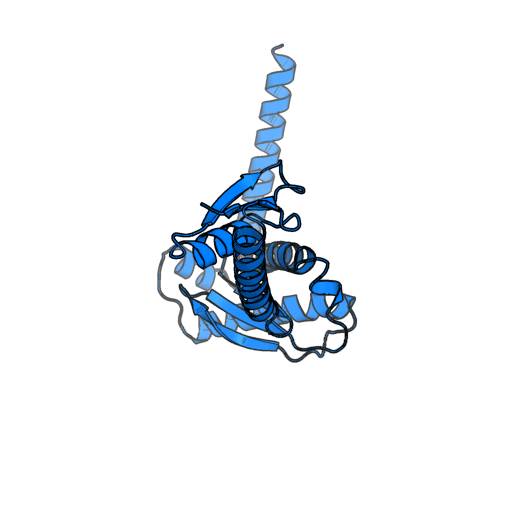95.94 145 GLU A O 1
ATOM 1117 N N . ARG A 1 146 ? 15.521 -3.526 -15.594 1.00 96.25 146 ARG A N 1
ATOM 1118 C CA . ARG A 1 146 ? 15.686 -4.530 -16.656 1.00 96.25 146 ARG A CA 1
ATOM 1119 C C . ARG A 1 146 ? 15.091 -4.061 -17.984 1.00 96.25 146 ARG A C 1
ATOM 1121 O O . ARG A 1 146 ? 15.623 -4.406 -19.042 1.00 96.25 146 ARG A O 1
ATOM 1128 N N . ALA A 1 147 ? 13.970 -3.340 -17.956 1.00 95.88 147 ALA A N 1
ATOM 1129 C CA . ALA A 1 147 ? 13.336 -2.800 -19.153 1.00 95.88 147 ALA A CA 1
ATOM 1130 C C . ALA A 1 147 ? 14.147 -1.650 -19.762 1.00 95.88 147 ALA A C 1
ATOM 1132 O O . ALA A 1 147 ? 14.362 -1.665 -20.973 1.00 95.88 147 ALA A O 1
ATOM 1133 N N . ALA A 1 148 ? 14.681 -0.747 -18.939 1.00 96.50 148 ALA A N 1
ATOM 1134 C CA . ALA A 1 148 ? 15.605 0.299 -19.367 1.00 96.50 148 ALA A CA 1
ATOM 1135 C C . ALA A 1 148 ? 16.849 -0.297 -20.037 1.00 96.50 148 ALA A C 1
ATOM 1137 O O . ALA A 1 148 ? 17.191 0.064 -21.161 1.00 96.50 148 ALA A O 1
ATOM 1138 N N . ALA A 1 149 ? 17.465 -1.308 -19.418 1.00 96.12 149 ALA A N 1
ATOM 1139 C CA . ALA A 1 149 ? 18.620 -1.986 -19.996 1.00 96.12 149 ALA A CA 1
ATOM 1140 C C . ALA A 1 149 ? 18.302 -2.652 -21.350 1.00 96.12 149 ALA A C 1
ATOM 1142 O O . ALA A 1 149 ? 19.153 -2.687 -22.239 1.00 96.12 149 ALA A O 1
ATOM 1143 N N . ARG A 1 150 ? 17.085 -3.191 -21.530 1.00 95.50 150 ARG A N 1
ATOM 1144 C CA . ARG A 1 150 ? 16.638 -3.716 -22.831 1.00 95.50 150 ARG A CA 1
ATOM 1145 C C . ARG A 1 150 ? 16.468 -2.600 -23.858 1.00 95.50 150 ARG A C 1
ATOM 1147 O O . ARG A 1 150 ? 16.995 -2.762 -24.952 1.00 95.50 150 ARG A O 1
ATOM 1154 N N . ALA A 1 151 ? 15.793 -1.509 -23.496 1.00 96.31 151 ALA A N 1
ATOM 1155 C CA . ALA A 1 151 ? 15.555 -0.363 -24.372 1.00 96.31 151 ALA A CA 1
ATOM 1156 C C . ALA A 1 151 ? 16.875 0.193 -24.930 1.00 96.31 151 ALA A C 1
ATOM 1158 O O . ALA A 1 151 ? 17.011 0.302 -26.150 1.00 96.31 151 ALA A O 1
ATOM 1159 N N . ILE A 1 152 ? 17.869 0.405 -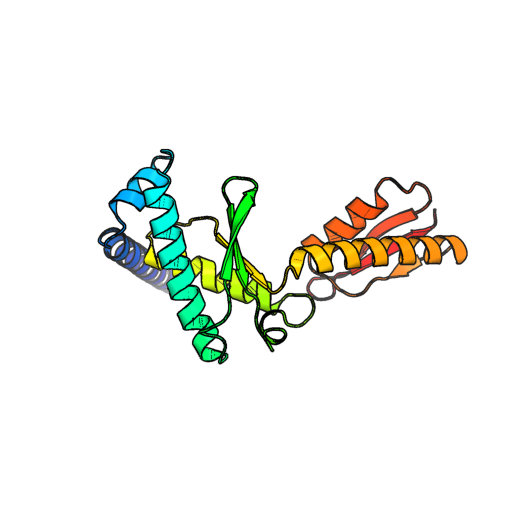24.055 1.00 95.88 152 ILE A N 1
ATOM 1160 C CA . ILE A 1 152 ? 19.222 0.863 -24.416 1.00 95.88 152 ILE A CA 1
ATOM 1161 C C . ILE A 1 152 ? 19.883 -0.108 -25.400 1.00 95.88 152 ILE A C 1
ATOM 1163 O O . ILE A 1 152 ? 20.350 0.300 -26.459 1.00 95.88 152 ILE A O 1
ATOM 1167 N N . ARG A 1 153 ? 19.886 -1.417 -25.104 1.00 95.56 153 ARG A N 1
ATOM 1168 C CA . ARG A 1 153 ? 20.499 -2.415 -26.003 1.00 95.56 153 ARG A CA 1
ATOM 1169 C C . ARG A 1 153 ? 19.840 -2.447 -27.379 1.00 95.56 153 ARG A C 1
ATOM 1171 O O . ARG A 1 153 ? 20.532 -2.598 -28.381 1.00 95.56 153 ARG A O 1
ATOM 1178 N N . SER A 1 154 ? 18.517 -2.322 -27.431 1.00 93.50 154 SER A N 1
ATOM 1179 C CA . SER A 1 154 ? 17.763 -2.327 -28.686 1.00 93.50 154 SER A CA 1
ATOM 1180 C C . SER A 1 154 ? 17.757 -0.987 -29.422 1.00 93.50 154 SER A C 1
ATOM 1182 O O . SER A 1 154 ? 17.249 -0.956 -30.537 1.00 93.50 154 SER A O 1
ATOM 1184 N N . HIS A 1 155 ? 18.277 0.094 -28.821 1.00 92.06 155 HIS A N 1
ATOM 1185 C CA . HIS A 1 155 ? 18.118 1.471 -29.315 1.00 92.06 155 HIS A CA 1
ATOM 1186 C C . HIS A 1 155 ? 16.652 1.778 -29.669 1.00 92.06 155 HIS A C 1
ATOM 1188 O O . HIS A 1 155 ? 16.332 2.266 -30.751 1.00 92.06 155 HIS A O 1
ATOM 1194 N N . GLY A 1 156 ? 15.742 1.386 -28.777 1.00 93.69 156 GLY A N 1
ATOM 1195 C CA . GLY A 1 156 ? 14.306 1.392 -29.039 1.00 93.69 156 GLY A CA 1
ATOM 1196 C C . GLY A 1 156 ? 13.489 1.610 -27.774 1.00 93.69 156 GLY A C 1
ATOM 1197 O O . GLY A 1 156 ? 14.012 2.053 -26.750 1.00 93.69 156 GLY A O 1
ATOM 1198 N N . SER A 1 157 ? 12.198 1.285 -27.845 1.00 95.19 157 SER A N 1
ATOM 1199 C CA . SER A 1 157 ? 11.266 1.431 -26.729 1.00 95.19 157 SER A CA 1
ATOM 1200 C C . SER A 1 157 ? 10.764 0.087 -26.203 1.00 95.19 157 SER A C 1
ATOM 1202 O O . SER A 1 157 ? 10.639 -0.903 -26.926 1.00 95.19 157 SER A O 1
ATOM 1204 N N . VAL A 1 158 ? 10.478 0.047 -24.903 1.00 96.62 158 VAL A N 1
ATOM 1205 C CA . VAL A 1 158 ? 9.905 -1.102 -24.203 1.00 96.62 158 VAL A CA 1
ATOM 1206 C C . VAL A 1 158 ? 8.682 -0.630 -23.428 1.00 96.62 158 VAL A C 1
ATOM 1208 O O . VAL A 1 158 ? 8.784 0.201 -22.527 1.00 96.62 158 VAL A O 1
ATOM 1211 N N . SER A 1 159 ? 7.519 -1.190 -23.751 1.00 95.75 159 SER A N 1
ATOM 1212 C CA . SER A 1 159 ? 6.287 -0.962 -22.993 1.00 95.75 159 SER A CA 1
ATOM 1213 C C . SER A 1 159 ? 6.168 -1.970 -21.851 1.00 95.75 159 SER A C 1
ATOM 1215 O O . SER A 1 159 ? 6.313 -3.179 -22.053 1.00 95.75 159 SER A O 1
ATOM 1217 N N . LEU A 1 160 ? 5.888 -1.478 -20.646 1.00 95.31 160 LEU A N 1
ATOM 1218 C CA . LEU A 1 160 ? 5.585 -2.322 -19.494 1.00 95.31 160 LEU A CA 1
ATOM 1219 C C . LEU A 1 160 ? 4.119 -2.781 -19.503 1.00 95.31 160 LEU A C 1
ATOM 1221 O O . LEU A 1 160 ? 3.298 -2.318 -20.296 1.00 95.31 160 LEU A O 1
ATOM 1225 N N . GLN A 1 161 ? 3.794 -3.714 -18.607 1.00 91.62 161 GLN A N 1
ATOM 1226 C CA . GLN A 1 161 ? 2.409 -4.124 -18.371 1.00 91.62 161 GLN A CA 1
ATOM 1227 C C . GLN A 1 161 ? 1.588 -2.951 -17.800 1.00 91.62 161 GLN A C 1
ATOM 1229 O O . GLN A 1 161 ? 2.155 -2.124 -17.079 1.00 91.62 161 GLN A O 1
ATOM 1234 N N . PRO A 1 162 ? 0.273 -2.883 -18.078 1.00 91.50 162 PRO A N 1
ATOM 1235 C CA . PRO A 1 162 ? -0.616 -1.928 -17.427 1.00 91.50 162 PRO A CA 1
ATOM 1236 C C . PRO A 1 162 ? -0.528 -2.013 -15.904 1.00 91.50 162 PRO A C 1
ATOM 1238 O O . PRO A 1 162 ? -0.490 -3.108 -15.336 1.00 91.50 162 PRO A O 1
ATOM 1241 N N . MET A 1 163 ? -0.473 -0.858 -15.246 1.00 90.19 163 MET A N 1
ATOM 1242 C CA . MET A 1 163 ? -0.219 -0.762 -13.807 1.00 90.19 163 MET A CA 1
ATOM 1243 C C . MET A 1 163 ? -0.880 0.493 -13.219 1.00 90.19 163 MET A C 1
ATOM 1245 O O . MET A 1 163 ? -1.188 1.441 -13.950 1.00 90.19 163 MET A O 1
ATOM 1249 N N . ASN A 1 164 ? -1.136 0.499 -11.909 1.00 88.00 164 ASN A N 1
ATOM 1250 C CA . ASN A 1 164 ? -1.845 1.611 -11.268 1.00 88.00 164 ASN A CA 1
ATOM 1251 C C . ASN A 1 164 ? -0.977 2.891 -11.221 1.00 88.00 164 ASN A C 1
ATOM 1253 O O . ASN A 1 164 ? 0.221 2.870 -11.509 1.00 88.00 164 ASN A O 1
ATOM 1257 N N . ALA A 1 165 ? -1.573 4.038 -10.880 1.00 89.94 165 ALA A N 1
ATOM 1258 C CA . ALA A 1 165 ? -0.858 5.319 -10.868 1.00 89.94 165 ALA A CA 1
ATOM 1259 C C . ALA A 1 165 ? 0.366 5.331 -9.929 1.00 89.94 165 ALA A C 1
ATOM 1261 O O . ALA A 1 165 ? 1.390 5.925 -10.273 1.00 89.94 165 ALA A O 1
ATOM 1262 N N . TYR A 1 166 ? 0.277 4.651 -8.783 1.00 88.75 166 TYR A N 1
ATOM 1263 C CA . TYR A 1 166 ? 1.372 4.528 -7.822 1.00 88.75 166 TYR A CA 1
ATOM 1264 C C . TYR A 1 166 ? 2.541 3.723 -8.405 1.00 88.75 166 TYR A C 1
ATOM 1266 O O . TYR A 1 166 ? 3.673 4.197 -8.411 1.00 88.75 166 TYR A O 1
ATOM 1274 N N . GLU A 1 167 ? 2.268 2.565 -9.003 1.00 91.12 167 GLU A N 1
ATOM 1275 C CA . GLU A 1 167 ? 3.274 1.726 -9.660 1.00 91.12 167 GLU A CA 1
ATOM 1276 C C . GLU A 1 167 ? 3.943 2.462 -10.830 1.00 91.12 167 GLU A C 1
ATOM 1278 O O . GLU A 1 167 ? 5.164 2.413 -10.972 1.00 91.12 167 GLU A O 1
ATOM 1283 N N . ARG A 1 168 ? 3.176 3.216 -11.634 1.00 94.69 168 ARG A N 1
ATOM 1284 C CA . ARG A 1 168 ? 3.747 4.055 -12.705 1.00 94.69 168 ARG A CA 1
ATOM 1285 C C . ARG A 1 168 ? 4.703 5.099 -12.134 1.00 94.69 168 ARG A C 1
ATOM 1287 O O . ARG A 1 168 ? 5.792 5.289 -12.672 1.00 94.69 168 ARG A O 1
ATOM 1294 N N . ARG A 1 169 ? 4.325 5.751 -11.029 1.00 94.19 169 ARG A N 1
ATOM 1295 C CA . ARG A 1 169 ? 5.194 6.699 -10.320 1.00 94.19 169 ARG A CA 1
ATOM 1296 C C . ARG A 1 169 ? 6.478 6.024 -9.837 1.00 94.19 169 ARG A C 1
ATOM 1298 O O . ARG A 1 169 ? 7.535 6.617 -10.012 1.00 94.19 169 ARG A O 1
ATOM 1305 N N . LEU A 1 170 ? 6.410 4.804 -9.297 1.00 93.81 170 LEU A N 1
ATOM 1306 C CA . LEU A 1 170 ? 7.604 4.054 -8.889 1.00 93.81 170 LEU A CA 1
ATOM 1307 C C . LEU A 1 170 ? 8.563 3.819 -10.058 1.00 93.81 170 LEU A C 1
ATOM 1309 O O . LEU A 1 170 ? 9.749 4.086 -9.921 1.00 93.81 170 LEU A O 1
ATOM 1313 N N . VAL A 1 171 ? 8.058 3.414 -11.229 1.00 96.00 171 VAL A N 1
ATOM 1314 C CA . VAL A 1 171 ? 8.890 3.252 -12.438 1.00 96.00 171 VAL A CA 1
ATOM 1315 C C . VAL A 1 171 ? 9.570 4.567 -12.827 1.00 96.00 171 VAL A C 1
ATOM 1317 O O . VAL A 1 171 ? 10.766 4.582 -13.112 1.00 96.00 171 VAL A O 1
ATOM 1320 N N . HIS A 1 172 ? 8.822 5.675 -12.831 1.00 95.88 172 HIS A N 1
ATOM 1321 C CA . HIS A 1 172 ? 9.371 6.994 -13.151 1.00 95.88 172 HIS A CA 1
ATOM 1322 C C . HIS A 1 172 ? 10.451 7.429 -12.153 1.00 95.88 172 HIS A C 1
ATOM 1324 O O . HIS A 1 172 ? 11.467 7.981 -12.563 1.00 95.88 172 HIS A O 1
ATOM 1330 N N . LEU A 1 173 ? 10.248 7.176 -10.857 1.00 95.12 173 LEU A N 1
ATOM 1331 C CA . LEU A 1 173 ? 11.227 7.493 -9.817 1.00 95.12 173 LEU A CA 1
ATOM 1332 C C . LEU A 1 173 ? 12.475 6.612 -9.922 1.00 95.12 173 LEU A C 1
ATOM 1334 O O . LEU A 1 173 ? 13.579 7.144 -9.878 1.00 95.12 173 LEU A O 1
ATOM 1338 N N . ALA A 1 174 ? 12.304 5.305 -10.132 1.00 94.75 174 ALA A N 1
ATOM 1339 C CA . ALA A 1 174 ? 13.401 4.348 -10.261 1.00 94.75 174 ALA A CA 1
ATOM 1340 C C . ALA A 1 174 ? 14.347 4.688 -11.423 1.00 94.75 174 ALA A C 1
ATOM 1342 O O . ALA A 1 174 ? 15.552 4.489 -11.332 1.00 94.75 174 ALA A O 1
ATOM 1343 N N . LEU A 1 175 ? 13.805 5.220 -12.522 1.00 95.62 175 LEU A N 1
ATOM 1344 C CA . LEU A 1 175 ? 14.578 5.558 -13.718 1.00 95.62 175 LEU A CA 1
ATOM 1345 C C . LEU A 1 175 ? 14.942 7.043 -13.817 1.00 95.62 175 LEU A C 1
ATOM 1347 O O . LEU A 1 175 ? 15.578 7.439 -14.790 1.00 95.62 175 LEU A O 1
ATOM 1351 N N . ARG A 1 176 ? 14.578 7.865 -12.826 1.00 94.62 176 ARG A N 1
ATOM 1352 C CA . ARG A 1 176 ? 14.747 9.325 -12.870 1.00 94.62 176 ARG A CA 1
ATOM 1353 C C . ARG A 1 176 ? 16.198 9.762 -13.067 1.00 94.62 176 ARG A C 1
ATOM 1355 O O . ARG A 1 176 ? 16.444 10.765 -13.727 1.00 94.62 176 ARG A O 1
ATOM 1362 N N . GLU A 1 177 ? 17.140 9.041 -12.468 1.00 92.94 177 GLU A N 1
ATOM 1363 C CA . GLU A 1 177 ? 18.569 9.375 -12.516 1.00 92.94 177 GLU A CA 1
ATOM 1364 C C . GLU A 1 177 ? 19.285 8.771 -13.736 1.00 92.94 177 GLU A C 1
ATOM 1366 O O . GLU A 1 177 ? 20.447 9.081 -13.998 1.00 92.94 177 GLU A O 1
ATOM 1371 N N . ASN A 1 178 ? 18.607 7.921 -14.515 1.00 93.62 178 ASN A N 1
ATOM 1372 C CA . ASN A 1 178 ? 19.207 7.265 -15.669 1.00 93.62 178 ASN A CA 1
ATOM 1373 C C . ASN A 1 178 ? 19.108 8.145 -16.922 1.00 93.62 178 ASN A C 1
ATOM 1375 O O . ASN A 1 178 ? 18.099 8.152 -17.618 1.00 93.62 178 ASN A O 1
ATOM 1379 N N . VAL A 1 179 ? 20.205 8.830 -17.247 1.00 94.19 179 VAL A N 1
ATOM 1380 C CA . VAL A 1 179 ? 20.304 9.759 -18.390 1.00 94.19 179 VAL A CA 1
ATOM 1381 C C . VAL A 1 179 ? 20.172 9.108 -19.773 1.00 94.19 179 VAL A C 1
ATOM 1383 O O . VAL A 1 179 ? 20.037 9.819 -20.761 1.00 94.19 179 VAL A O 1
ATOM 1386 N N . ASN A 1 180 ? 20.232 7.776 -19.865 1.00 94.88 180 ASN A N 1
ATOM 1387 C CA . ASN A 1 180 ? 20.185 7.055 -21.143 1.00 94.88 180 ASN A CA 1
ATOM 1388 C C . ASN A 1 180 ? 18.767 6.616 -21.534 1.00 94.88 180 ASN A C 1
ATOM 1390 O O . ASN A 1 180 ? 18.594 5.941 -22.550 1.00 94.88 180 ASN A O 1
ATOM 1394 N N . VAL A 1 181 ? 17.761 6.906 -20.702 1.00 96.06 181 VAL A N 1
ATOM 1395 C CA . VAL A 1 181 ? 16.371 6.531 -20.968 1.00 96.06 181 VAL A CA 1
ATOM 1396 C C . VAL A 1 181 ? 15.404 7.649 -20.610 1.00 96.06 181 VAL A C 1
ATOM 1398 O O . VAL A 1 181 ? 15.561 8.348 -19.616 1.00 96.06 181 VAL A O 1
ATOM 1401 N N . GLU A 1 182 ? 14.339 7.750 -21.391 1.00 95.88 182 GLU A N 1
ATOM 1402 C CA . GLU A 1 182 ? 13.172 8.565 -21.092 1.00 95.88 182 GLU A CA 1
ATOM 1403 C C . GLU A 1 182 ? 11.979 7.677 -20.752 1.00 95.88 182 GLU A C 1
ATOM 1405 O O . GLU A 1 182 ? 11.829 6.560 -21.255 1.00 95.88 182 GLU A O 1
ATOM 1410 N N . THR A 1 183 ? 11.099 8.185 -19.890 1.00 96.50 183 THR A N 1
ATOM 1411 C CA . THR A 1 183 ? 9.907 7.461 -19.448 1.00 96.50 183 THR A CA 1
ATOM 1412 C C . THR A 1 183 ? 8.666 8.324 -19.615 1.00 96.50 183 THR A C 1
ATOM 1414 O O . THR A 1 183 ? 8.641 9.485 -19.217 1.00 96.50 183 THR A O 1
ATOM 1417 N N . HIS A 1 184 ? 7.597 7.755 -20.167 1.00 95.25 184 HIS A N 1
ATOM 1418 C CA . HIS A 1 184 ? 6.290 8.410 -20.220 1.00 95.25 184 HIS A CA 1
ATOM 1419 C C . HIS A 1 184 ? 5.168 7.387 -20.040 1.00 95.25 184 HIS A C 1
ATOM 1421 O O . HIS A 1 184 ? 5.325 6.205 -20.336 1.00 95.25 184 HIS A O 1
ATOM 1427 N N . SER A 1 185 ? 4.028 7.832 -19.513 1.00 95.19 185 SER A N 1
ATOM 1428 C CA . SER A 1 185 ? 2.845 6.982 -19.359 1.00 95.19 185 SER A CA 1
ATOM 1429 C C . SER A 1 185 ? 1.924 7.117 -20.575 1.00 95.19 185 SER A C 1
ATOM 1431 O O . SER A 1 185 ? 1.486 8.224 -20.879 1.00 95.19 185 SER A O 1
ATOM 1433 N N . GLU A 1 186 ? 1.559 6.003 -21.203 1.00 95.38 186 GLU A N 1
ATOM 1434 C CA . GLU A 1 186 ? 0.685 5.929 -22.380 1.00 95.38 186 GLU A CA 1
ATOM 1435 C C . GLU A 1 186 ? -0.588 5.118 -22.073 1.00 95.38 186 GLU A C 1
ATOM 1437 O O . GLU A 1 186 ? -0.557 4.155 -21.301 1.00 95.38 186 GLU A O 1
ATOM 1442 N N . GLY A 1 187 ? -1.711 5.497 -22.691 1.00 94.19 187 GLY A N 1
ATOM 1443 C CA . GLY A 1 187 ? -3.011 4.836 -22.548 1.00 94.19 187 GLY A CA 1
ATOM 1444 C C . GLY A 1 187 ? -3.932 5.486 -21.510 1.00 94.19 187 GLY A C 1
ATOM 1445 O O . GLY A 1 187 ? -3.605 6.511 -20.910 1.00 94.19 187 GLY A O 1
ATOM 1446 N N . VAL A 1 188 ? -5.095 4.868 -21.306 1.00 91.56 188 VAL A N 1
ATOM 1447 C CA . VAL A 1 188 ? -6.123 5.265 -20.328 1.00 91.56 188 VAL A CA 1
ATOM 1448 C C . VAL A 1 188 ? -6.303 4.167 -19.291 1.00 91.56 188 VAL A C 1
ATOM 1450 O O . VAL A 1 188 ? -6.200 2.984 -19.610 1.00 91.56 188 VAL A O 1
ATOM 1453 N N . ASP A 1 189 ? -6.526 4.555 -18.036 1.00 84.94 189 ASP A N 1
ATOM 1454 C CA . ASP A 1 189 ? -6.773 3.595 -16.961 1.00 84.94 189 ASP A CA 1
ATOM 1455 C C . ASP A 1 189 ? -8.020 2.747 -17.309 1.00 84.94 189 ASP A C 1
ATOM 1457 O O . ASP A 1 189 ? -9.006 3.299 -17.804 1.00 84.94 189 ASP A O 1
ATOM 1461 N N . PRO A 1 190 ? -7.993 1.410 -17.117 1.00 85.06 190 PRO A N 1
ATOM 1462 C CA . PRO A 1 190 ? -6.996 0.605 -16.395 1.00 85.06 190 PRO A CA 1
ATOM 1463 C C . PRO A 1 190 ? -5.838 0.048 -17.251 1.00 85.06 190 PRO A C 1
ATOM 1465 O O . PRO A 1 190 ? -4.970 -0.637 -16.711 1.00 85.06 190 PRO A O 1
ATOM 1468 N N . GLU A 1 191 ? -5.814 0.324 -18.557 1.00 91.19 191 GLU A N 1
ATOM 1469 C CA . GLU A 1 191 ? -4.812 -0.184 -19.516 1.00 91.19 191 GLU A CA 1
ATOM 1470 C C . GLU A 1 191 ? -3.570 0.719 -19.633 1.00 91.19 191 GLU A C 1
ATOM 1472 O O . GLU A 1 191 ? -2.664 0.476 -20.436 1.00 91.19 191 GLU A O 1
ATOM 1477 N N . ARG A 1 192 ? -3.514 1.776 -18.820 1.00 93.50 192 ARG A N 1
ATOM 1478 C CA . ARG A 1 192 ? -2.419 2.740 -18.812 1.00 93.50 192 ARG A CA 1
ATOM 1479 C C . ARG A 1 192 ? -1.120 2.096 -18.332 1.00 93.50 192 ARG A C 1
ATOM 1481 O O . ARG A 1 192 ? -1.078 1.414 -17.308 1.00 93.50 192 ARG A O 1
ATOM 1488 N N . ARG A 1 193 ? -0.037 2.346 -19.066 1.00 94.75 193 ARG A N 1
ATOM 1489 C CA . ARG A 1 193 ? 1.279 1.714 -18.871 1.00 94.75 193 ARG A CA 1
ATOM 1490 C C . ARG A 1 193 ? 2.413 2.719 -19.029 1.00 94.75 193 ARG A C 1
ATOM 1492 O O . ARG A 1 193 ? 2.218 3.775 -19.620 1.00 94.75 193 ARG A O 1
ATOM 1499 N N . VAL A 1 194 ? 3.600 2.380 -18.530 1.00 96.88 194 VAL A N 1
ATOM 1500 C CA . VAL A 1 194 ? 4.819 3.171 -18.767 1.00 96.88 194 VAL A CA 1
ATOM 1501 C C . VAL A 1 194 ? 5.561 2.619 -19.978 1.00 96.88 194 VAL A C 1
ATOM 1503 O O . VAL A 1 194 ? 5.758 1.406 -20.099 1.00 96.88 194 VAL A O 1
ATOM 1506 N N . VAL A 1 195 ? 5.974 3.517 -20.863 1.00 96.81 195 VAL A N 1
ATOM 1507 C CA . VAL A 1 195 ? 6.873 3.250 -21.981 1.00 96.81 195 VAL A CA 1
ATOM 1508 C C . VAL A 1 195 ? 8.231 3.844 -21.644 1.00 96.81 195 VAL A C 1
ATOM 1510 O O . VAL A 1 195 ? 8.327 4.998 -21.223 1.00 96.81 195 VAL A O 1
ATOM 1513 N N . ILE A 1 196 ? 9.267 3.025 -21.803 1.00 97.38 196 ILE A N 1
ATOM 1514 C CA . ILE A 1 196 ? 10.661 3.394 -21.570 1.00 97.38 196 ILE A CA 1
ATOM 1515 C C . ILE A 1 196 ? 11.359 3.406 -22.926 1.00 97.38 196 ILE A C 1
ATOM 1517 O O . ILE A 1 196 ? 11.355 2.384 -23.612 1.00 97.38 196 ILE A O 1
ATOM 1521 N N . SER A 1 197 ? 11.950 4.533 -23.304 1.00 96.56 197 SER A N 1
ATOM 1522 C CA . SER A 1 197 ? 12.650 4.721 -24.579 1.00 96.56 197 SER A CA 1
ATOM 1523 C C . SER A 1 197 ? 14.117 5.032 -24.325 1.00 96.56 197 SER A C 1
ATOM 1525 O O . SER A 1 197 ? 14.419 5.790 -23.411 1.00 96.56 197 SER A O 1
ATOM 1527 N N . ALA A 1 198 ? 15.025 4.452 -25.109 1.00 95.06 198 ALA A N 1
ATOM 1528 C CA . ALA A 1 198 ? 16.427 4.867 -25.093 1.00 95.06 198 ALA A CA 1
ATOM 1529 C C . ALA A 1 198 ? 16.586 6.281 -25.676 1.00 95.06 198 ALA A C 1
ATOM 1531 O O . ALA A 1 198 ? 15.874 6.626 -26.623 1.00 95.06 198 ALA A O 1
ATOM 1532 N N . VAL A 1 199 ? 17.508 7.052 -25.097 1.00 90.12 199 VAL A N 1
ATOM 1533 C CA . VAL A 1 199 ? 17.931 8.382 -25.570 1.00 90.12 199 VAL A CA 1
ATOM 1534 C C . VAL A 1 199 ? 19.135 8.253 -26.493 1.00 90.12 199 VAL A C 1
ATOM 1536 O O . VAL A 1 199 ? 20.026 7.431 -26.176 1.00 90.12 199 VAL A O 1
#

Sequence (199 aa):
MSEVIEEMDATLSELTQGTEAVQAEVVAGPYAQIAAKYKAGEELSDEETDTIVDVAITILREVLGFFGAADSPIDEYEGDDGEVILDVTAPNLAVLIGRHGRTLDSFQTMFSLLVSRKLGFRFPIVVDIEGYKSRRHDKITEMAERAAARAIRSHGSVSLQPMNAYERRLVHLALRENVNVETHSEGVDPERRVVISAV

Radius of gyration: 22.4 Å; chains: 1; bounding box: 61×43×55 Å